Protein AF-A0A9X5CRU6-F1 (afdb_monomer_lite)

pLDDT: mean 84.35, std 16.51, range [28.09, 98.56]

InterPro domains:
  IPR024983 CHAT domain [PF12770] (127-253)

Sequence (257 aa):
MTAYREIAARAEEARMKGRPVPALEREQRRLERAIRSRTLHMRGEAHGDDSRFDVGRLLERLGDGVRLVELAVVDGRVQVLLCGQGRVRRFEAGLLAAAETEAEHVQAGLRRLAHPGAQARLPLVEAAGRRLEELLLGPAAAHLGDGPVVIVPPGRLHRVPWALLPSLRERVVSVSPSASSWLRARETRPPRGGRQVLVRGPGLATGGAEVTRLADRYRGATVLEHSDATVPRVLAELDGAGLAHIAAHGTFRTDGP

Structure (mmCIF, N/CA/C/O backbone):
data_AF-A0A9X5CRU6-F1
#
_entry.id   AF-A0A9X5CRU6-F1
#
loop_
_atom_site.group_PDB
_atom_site.id
_atom_site.type_symbol
_atom_site.label_atom_id
_atom_site.label_alt_id
_atom_site.label_comp_id
_atom_site.label_asym_id
_atom_site.label_entity_id
_atom_site.label_seq_id
_atom_site.pdbx_PDB_ins_code
_atom_site.Cartn_x
_atom_site.Cartn_y
_atom_site.Cartn_z
_atom_site.occupancy
_atom_site.B_iso_or_equiv
_atom_site.auth_seq_id
_atom_site.auth_comp_id
_atom_site.auth_asym_id
_atom_site.auth_atom_id
_atom_site.pdbx_PDB_model_num
ATOM 1 N N . MET A 1 1 ? -1.467 10.197 -31.028 1.00 53.75 1 MET A N 1
ATOM 2 C CA . MET A 1 1 ? -0.375 9.287 -30.613 1.00 53.75 1 MET A CA 1
ATOM 3 C C . MET A 1 1 ? 0.987 9.734 -31.144 1.00 53.75 1 MET A C 1
ATOM 5 O O . MET A 1 1 ? 1.899 9.842 -30.339 1.00 53.75 1 MET A O 1
ATOM 9 N N . THR A 1 2 ? 1.136 10.058 -32.434 1.00 54.00 2 THR A N 1
ATOM 10 C CA . THR A 1 2 ? 2.420 10.476 -33.047 1.00 54.00 2 THR A CA 1
ATOM 11 C C . THR A 1 2 ? 3.014 11.757 -32.443 1.00 54.00 2 THR A C 1
ATOM 13 O O . THR A 1 2 ? 4.147 11.727 -31.979 1.00 54.00 2 THR A O 1
ATOM 16 N N . ALA A 1 3 ? 2.219 12.828 -32.311 1.00 55.31 3 ALA A N 1
ATOM 17 C CA . ALA A 1 3 ? 2.673 14.093 -31.711 1.00 55.31 3 ALA A CA 1
ATOM 18 C C . ALA A 1 3 ? 3.119 13.956 -30.239 1.00 55.31 3 ALA A C 1
ATOM 20 O O . ALA A 1 3 ? 4.073 14.594 -29.809 1.00 55.31 3 ALA A O 1
ATOM 21 N N . TYR A 1 4 ? 2.469 13.077 -29.466 1.00 53.81 4 TYR A N 1
ATOM 22 C CA . TYR A 1 4 ? 2.870 12.797 -28.084 1.00 53.81 4 TYR A CA 1
ATOM 23 C C . TYR A 1 4 ? 4.237 12.103 -28.013 1.00 53.81 4 TYR A C 1
ATOM 25 O O . TYR A 1 4 ? 5.078 12.498 -27.213 1.00 53.81 4 TYR A O 1
ATOM 33 N N . ARG A 1 5 ? 4.476 11.097 -28.867 1.00 60.97 5 ARG A N 1
ATOM 34 C CA . ARG A 1 5 ? 5.742 10.345 -28.891 1.00 60.97 5 ARG A CA 1
ATOM 35 C C . ARG A 1 5 ? 6.932 11.243 -29.227 1.00 60.97 5 ARG A C 1
ATOM 37 O O . ARG A 1 5 ? 7.967 11.130 -28.584 1.00 60.97 5 ARG A O 1
ATOM 44 N N . GLU A 1 6 ? 6.765 12.152 -30.184 1.00 69.56 6 GLU A N 1
ATOM 45 C CA . GLU A 1 6 ? 7.809 13.106 -30.572 1.00 69.56 6 GLU A CA 1
ATOM 46 C C . GLU A 1 6 ? 8.146 14.085 -29.436 1.00 69.56 6 GLU A C 1
ATOM 48 O O . GLU A 1 6 ? 9.315 14.298 -29.115 1.00 69.56 6 GLU A O 1
ATOM 53 N N . ILE A 1 7 ? 7.126 14.641 -28.776 1.00 71.38 7 ILE A N 1
ATOM 54 C CA . ILE A 1 7 ? 7.313 15.592 -27.672 1.00 71.38 7 ILE A CA 1
ATOM 55 C C . ILE A 1 7 ? 7.885 14.901 -26.424 1.00 71.38 7 ILE A C 1
ATOM 57 O O . ILE A 1 7 ? 8.773 15.460 -25.781 1.00 71.38 7 ILE A O 1
ATOM 61 N N . ALA A 1 8 ? 7.444 13.679 -26.110 1.00 61.19 8 ALA A N 1
ATOM 62 C CA . ALA A 1 8 ? 7.983 12.885 -25.005 1.00 61.19 8 ALA A CA 1
ATOM 63 C C . ALA A 1 8 ? 9.455 12.500 -25.236 1.00 61.19 8 ALA A C 1
ATOM 65 O O . ALA A 1 8 ? 10.267 12.651 -24.327 1.00 61.19 8 ALA A O 1
ATOM 66 N N . ALA A 1 9 ? 9.825 12.087 -26.455 1.00 68.19 9 ALA A N 1
ATOM 67 C CA . ALA A 1 9 ? 11.210 11.762 -26.801 1.00 68.19 9 ALA A CA 1
ATOM 68 C C . ALA A 1 9 ? 12.143 12.977 -26.663 1.00 68.19 9 ALA A C 1
ATOM 70 O O . ALA A 1 9 ? 13.212 12.868 -26.067 1.00 68.19 9 ALA A O 1
ATOM 71 N N . ARG A 1 10 ? 11.717 14.159 -27.135 1.00 70.88 10 ARG A N 1
ATOM 72 C CA . ARG A 1 10 ? 12.495 15.403 -26.990 1.00 70.88 10 ARG A CA 1
ATOM 73 C C . ARG A 1 10 ? 12.599 15.871 -25.537 1.00 70.88 10 ARG A C 1
ATOM 75 O O . ARG A 1 10 ? 13.638 16.392 -25.136 1.00 70.88 10 ARG A O 1
ATOM 82 N N . ALA A 1 11 ? 11.542 15.696 -24.743 1.00 65.56 11 ALA A N 1
ATOM 83 C CA . ALA A 1 11 ? 11.562 16.020 -23.317 1.00 65.56 11 ALA A CA 1
ATOM 84 C C . ALA A 1 11 ? 12.492 15.084 -22.523 1.00 65.56 11 ALA A C 1
ATOM 86 O O . ALA A 1 11 ? 13.143 15.531 -21.578 1.00 65.56 11 ALA A O 1
ATOM 87 N N . GLU A 1 12 ? 12.569 13.810 -22.908 1.00 65.19 12 GLU A N 1
ATOM 88 C CA . GLU A 1 12 ? 13.470 12.824 -22.307 1.00 65.19 12 GLU A CA 1
ATOM 89 C C . GLU A 1 12 ? 14.932 13.077 -22.699 1.00 65.19 12 GLU A C 1
ATOM 91 O O . GLU A 1 12 ? 15.813 13.114 -21.844 1.00 65.19 12 GLU A O 1
AT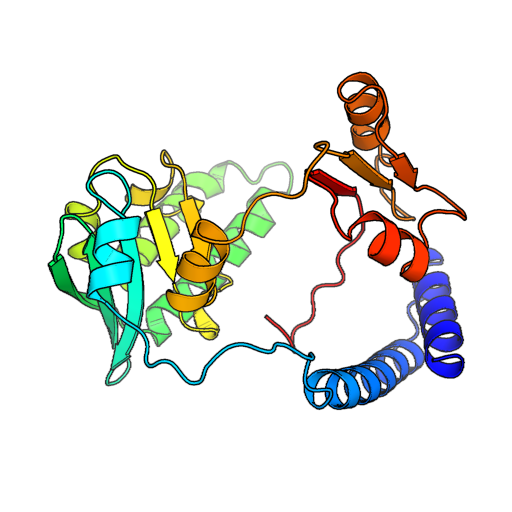OM 96 N N . GLU A 1 13 ? 15.198 13.365 -23.974 1.00 73.50 13 GLU A N 1
ATOM 97 C CA . GLU A 1 13 ? 16.536 13.717 -24.457 1.00 73.50 13 GLU A CA 1
ATOM 98 C C . GLU A 1 13 ? 17.084 14.976 -23.762 1.00 73.50 13 GLU A C 1
ATOM 100 O O . GLU A 1 13 ? 18.247 15.023 -23.353 1.00 73.50 13 GLU A O 1
ATOM 105 N N . ALA A 1 14 ? 16.233 15.988 -23.572 1.00 69.50 14 ALA A N 1
ATOM 106 C CA . ALA A 1 14 ? 16.566 17.206 -22.843 1.00 69.50 14 ALA A CA 1
ATOM 107 C C . ALA A 1 14 ? 16.910 16.929 -21.366 1.00 69.50 14 ALA A C 1
ATOM 109 O O . ALA A 1 14 ? 17.851 17.520 -20.829 1.00 69.50 14 ALA A O 1
ATOM 110 N N . ARG A 1 15 ? 16.197 15.995 -20.719 1.00 68.81 15 ARG A N 1
ATOM 111 C CA . ARG A 1 15 ? 16.485 15.551 -19.346 1.00 68.81 15 ARG A CA 1
ATOM 112 C C . ARG A 1 15 ? 17.790 14.771 -19.250 1.00 68.81 15 ARG A C 1
ATOM 114 O O . ARG A 1 15 ? 18.606 15.093 -18.392 1.00 68.81 15 ARG A O 1
ATOM 121 N N . MET A 1 16 ? 18.029 13.819 -20.152 1.00 65.94 16 MET A N 1
ATOM 122 C CA . MET A 1 16 ? 19.275 13.042 -20.174 1.00 65.94 16 MET A CA 1
ATOM 123 C C . MET A 1 16 ? 20.513 13.916 -20.417 1.00 65.94 16 MET A C 1
ATOM 125 O O . MET A 1 16 ? 21.591 13.610 -19.917 1.00 65.94 16 MET A O 1
ATOM 129 N N . LYS A 1 17 ? 20.360 15.042 -21.124 1.00 74.94 17 LYS A N 1
ATOM 130 C CA . LYS A 1 17 ? 21.418 16.046 -21.334 1.00 74.94 17 LYS A CA 1
ATOM 131 C C . LYS A 1 17 ? 21.535 17.080 -20.202 1.00 74.94 17 LYS A C 1
ATOM 133 O O . LYS A 1 17 ? 22.288 18.041 -20.343 1.00 74.94 17 LYS A O 1
ATOM 138 N N . GLY A 1 18 ? 20.773 16.941 -19.112 1.00 63.72 18 GLY A N 1
ATOM 139 C CA . GLY A 1 18 ? 20.783 17.873 -17.976 1.00 63.72 18 GLY A CA 1
ATOM 140 C C . GLY A 1 18 ? 20.209 19.263 -18.282 1.00 63.72 18 GLY A C 1
ATOM 141 O O . GLY A 1 18 ? 20.450 20.207 -17.534 1.00 63.72 18 GLY A O 1
ATOM 142 N N . ARG A 1 19 ? 19.459 19.417 -19.382 1.00 75.62 19 ARG A N 1
ATOM 143 C CA . ARG A 1 19 ? 18.882 20.687 -19.851 1.00 75.62 19 ARG A CA 1
ATOM 144 C C . ARG A 1 19 ? 17.361 20.565 -19.997 1.00 75.62 19 ARG A C 1
ATOM 146 O O . ARG A 1 19 ? 16.866 20.597 -21.123 1.00 75.62 19 ARG A O 1
ATOM 153 N N . PRO A 1 20 ? 16.601 20.410 -18.897 1.00 68.12 20 PRO A N 1
ATOM 154 C CA . PRO A 1 20 ? 15.148 20.278 -18.973 1.00 68.12 20 PRO A CA 1
ATOM 155 C C . PRO A 1 20 ? 14.524 21.497 -19.668 1.00 68.12 20 PRO A C 1
ATOM 157 O O . PRO A 1 20 ? 14.913 22.637 -19.416 1.00 68.12 20 PRO A O 1
ATOM 160 N N . VAL A 1 21 ? 13.549 21.259 -20.553 1.00 81.62 21 VAL A N 1
ATOM 161 C CA . VAL A 1 21 ? 12.836 22.307 -21.304 1.00 81.62 21 VAL A CA 1
ATOM 162 C C . VAL A 1 21 ? 11.385 22.366 -20.811 1.00 81.62 21 VAL A C 1
ATOM 164 O O . VAL A 1 21 ? 10.552 21.576 -21.265 1.00 81.62 21 VAL A O 1
ATOM 167 N N . PRO A 1 22 ? 11.029 23.317 -19.924 1.00 72.38 22 PRO A N 1
ATOM 168 C CA . PRO A 1 22 ? 9.713 23.353 -19.277 1.00 72.38 22 PRO A CA 1
ATOM 169 C C . PRO A 1 22 ? 8.522 23.427 -20.244 1.00 72.38 22 PRO A C 1
ATOM 171 O O . PRO A 1 22 ? 7.422 22.983 -19.918 1.00 72.38 22 PRO A O 1
ATOM 174 N N . ALA A 1 23 ? 8.719 23.996 -21.438 1.00 71.88 23 ALA A N 1
ATOM 175 C CA . ALA A 1 23 ? 7.688 24.076 -22.470 1.00 71.88 23 ALA A CA 1
ATOM 176 C C . ALA A 1 23 ? 7.336 22.698 -23.060 1.00 71.88 23 ALA A C 1
ATOM 178 O O . ALA A 1 23 ? 6.153 22.389 -23.197 1.00 71.88 23 ALA A O 1
ATOM 179 N N . LEU A 1 24 ? 8.340 21.853 -23.331 1.00 71.69 24 LEU A N 1
ATOM 180 C CA . LEU A 1 24 ? 8.131 20.492 -23.838 1.00 71.69 24 LEU A CA 1
ATOM 181 C C . LEU A 1 24 ? 7.434 19.618 -22.795 1.00 71.69 24 LEU A C 1
ATOM 183 O O . LEU A 1 24 ? 6.523 18.869 -23.127 1.00 71.69 24 LEU A O 1
ATOM 187 N N . GLU A 1 25 ? 7.783 19.775 -21.519 1.00 68.75 25 GLU A N 1
ATOM 188 C CA . GLU A 1 25 ? 7.120 19.049 -20.434 1.00 68.75 25 GLU A CA 1
ATOM 189 C C . GLU A 1 25 ? 5.657 19.475 -20.238 1.00 68.75 25 GLU A C 1
ATOM 191 O O . GLU A 1 25 ? 4.794 18.643 -19.956 1.00 68.75 25 GLU A O 1
ATOM 196 N N . ARG A 1 26 ? 5.348 20.774 -20.374 1.00 69.44 26 ARG A N 1
ATOM 197 C CA . ARG A 1 26 ? 3.959 21.265 -20.322 1.00 69.44 26 ARG A CA 1
ATOM 198 C C . ARG A 1 26 ? 3.132 20.689 -21.463 1.00 69.44 26 ARG A C 1
ATOM 200 O O . ARG A 1 26 ? 2.008 20.247 -21.228 1.00 69.44 26 ARG A O 1
ATOM 207 N N . GLU A 1 27 ? 3.696 20.668 -22.661 1.00 71.06 27 GLU A N 1
ATOM 208 C CA . GLU A 1 27 ? 3.011 20.165 -23.844 1.00 71.06 27 GLU A CA 1
ATOM 209 C C . GLU A 1 27 ? 2.842 18.638 -23.811 1.00 71.06 27 GLU A C 1
ATOM 211 O O . GLU A 1 27 ? 1.759 18.132 -24.113 1.00 71.06 27 GLU A O 1
ATOM 216 N N . GLN A 1 28 ? 3.848 17.905 -23.316 1.00 66.50 28 GLN A N 1
ATOM 217 C CA . GLN A 1 28 ? 3.740 16.480 -23.001 1.00 66.50 28 GLN A CA 1
ATOM 218 C C . GLN A 1 28 ? 2.556 16.224 -22.055 1.00 66.50 28 GLN A C 1
ATOM 220 O O . GLN A 1 28 ? 1.659 15.444 -22.378 1.00 66.50 28 GLN A O 1
ATOM 225 N N . ARG A 1 29 ? 2.497 16.942 -20.921 1.00 63.47 29 ARG A N 1
ATOM 226 C CA . ARG A 1 29 ? 1.402 16.824 -19.941 1.00 63.47 29 ARG A CA 1
ATOM 227 C C . ARG A 1 29 ? 0.033 17.127 -20.558 1.00 63.47 29 ARG A C 1
ATOM 229 O O . ARG A 1 29 ? -0.941 16.451 -20.228 1.00 63.47 29 ARG A O 1
ATOM 236 N N . ARG A 1 30 ? -0.064 18.119 -21.452 1.00 73.94 30 ARG A N 1
ATOM 237 C CA . ARG A 1 30 ? -1.310 18.480 -22.153 1.00 73.94 30 ARG A CA 1
ATOM 238 C C . ARG A 1 30 ? -1.802 17.341 -23.047 1.00 73.94 30 ARG A C 1
ATOM 240 O O . ARG A 1 30 ? -2.964 16.943 -22.942 1.00 73.94 30 ARG A O 1
ATOM 247 N N . LEU A 1 31 ? -0.925 16.800 -23.893 1.00 68.94 31 LEU A N 1
ATOM 248 C CA . LEU A 1 31 ? -1.265 15.708 -24.808 1.00 68.94 31 LEU A CA 1
ATOM 249 C C . LEU A 1 31 ? -1.602 14.414 -24.057 1.00 68.94 31 LEU A C 1
ATOM 251 O O . LEU A 1 31 ? -2.548 13.725 -24.435 1.00 68.94 31 LEU A O 1
ATOM 255 N N . GLU A 1 32 ? -0.912 14.114 -22.955 1.00 60.41 32 GLU A N 1
ATOM 256 C CA . GLU A 1 32 ? -1.260 12.988 -22.080 1.00 60.41 32 GLU A CA 1
ATOM 257 C C . GLU A 1 32 ? -2.631 13.148 -21.434 1.00 60.41 32 GLU A C 1
ATOM 259 O O . GLU A 1 32 ? -3.391 12.187 -21.398 1.00 60.41 32 GLU A O 1
ATOM 264 N N . ARG A 1 33 ? -2.976 14.343 -20.932 1.00 54.34 33 ARG A N 1
ATOM 265 C CA . ARG A 1 33 ? -4.313 14.603 -20.369 1.00 54.34 33 ARG A CA 1
ATOM 266 C C . ARG A 1 33 ? -5.403 14.388 -21.411 1.00 54.34 33 ARG A C 1
ATOM 268 O O . ARG A 1 33 ? -6.427 13.793 -21.091 1.00 54.34 33 ARG A O 1
ATOM 275 N N . ALA A 1 34 ? -5.173 14.815 -22.651 1.00 60.06 34 ALA A N 1
ATOM 276 C CA . ALA A 1 34 ? -6.110 14.594 -23.747 1.00 60.06 34 ALA A CA 1
ATOM 277 C C . ALA A 1 34 ? -6.265 13.099 -24.082 1.00 60.06 34 ALA A C 1
ATOM 279 O O . ALA A 1 34 ? -7.388 12.624 -24.240 1.00 60.06 34 ALA A O 1
ATOM 280 N N . ILE A 1 35 ? -5.161 12.340 -24.129 1.00 61.03 35 ILE A N 1
ATOM 281 C CA . ILE A 1 35 ? -5.187 10.885 -24.348 1.00 61.03 35 ILE A CA 1
ATOM 282 C C . ILE A 1 35 ? -5.881 10.179 -23.177 1.00 61.03 35 ILE A C 1
ATOM 284 O O . ILE A 1 35 ? -6.795 9.401 -23.410 1.00 61.03 35 ILE A O 1
ATOM 288 N N . ARG A 1 36 ? -5.514 10.489 -21.928 1.00 48.62 36 ARG A N 1
ATOM 289 C CA . ARG A 1 36 ? -6.096 9.903 -20.711 1.00 48.62 36 ARG A CA 1
ATOM 290 C C . ARG A 1 36 ? -7.584 10.196 -20.597 1.00 48.62 36 ARG A C 1
ATOM 292 O O . ARG A 1 36 ? -8.335 9.281 -20.298 1.00 48.62 36 ARG A O 1
ATOM 299 N N . SER A 1 37 ? -8.013 11.433 -20.854 1.00 46.34 37 SER A N 1
ATOM 300 C CA . SER A 1 37 ? -9.436 11.777 -20.904 1.00 46.34 37 SER A CA 1
ATOM 301 C C . SER A 1 37 ? -10.149 10.895 -21.926 1.00 46.34 37 SER A C 1
ATOM 303 O O . SER A 1 37 ? -11.137 10.249 -21.595 1.00 46.34 37 SER A O 1
ATOM 305 N N . ARG A 1 38 ? -9.584 10.742 -23.127 1.00 51.25 38 ARG A N 1
ATOM 306 C CA . ARG A 1 38 ? -10.153 9.873 -24.160 1.00 51.25 38 ARG A CA 1
ATOM 307 C C . ARG A 1 38 ? -10.205 8.404 -23.731 1.00 51.25 38 ARG A C 1
ATOM 309 O O . ARG A 1 38 ? -11.238 7.781 -23.921 1.00 51.25 38 ARG A O 1
ATOM 316 N N . THR A 1 39 ? -9.148 7.879 -23.110 1.00 47.78 39 THR A N 1
ATOM 317 C CA . THR A 1 39 ? -9.056 6.486 -22.637 1.00 47.78 39 THR A CA 1
ATOM 318 C C . THR A 1 39 ? -9.962 6.202 -21.439 1.00 47.78 39 THR A C 1
ATOM 320 O O . THR A 1 39 ? -10.555 5.135 -21.386 1.00 47.78 39 THR A O 1
ATOM 323 N N . LEU A 1 40 ? -10.125 7.146 -20.506 1.00 43.53 40 LEU A N 1
ATOM 324 C CA . LEU A 1 40 ? -11.059 7.027 -19.376 1.00 43.53 40 LEU A CA 1
ATOM 325 C C . LEU A 1 40 ? -12.525 7.026 -19.832 1.00 43.53 40 LEU A C 1
ATOM 327 O O . LEU A 1 40 ? -13.369 6.446 -19.159 1.00 43.53 40 LEU A O 1
ATOM 331 N N . HIS A 1 41 ? -12.821 7.653 -20.976 1.00 40.78 41 HIS A N 1
ATOM 332 C CA . HIS A 1 41 ? -14.141 7.609 -21.611 1.00 40.78 41 HIS A CA 1
ATOM 333 C C . HIS A 1 41 ? -14.316 6.408 -22.554 1.00 40.78 41 HIS A C 1
ATOM 335 O O . HIS A 1 41 ? -15.425 6.173 -23.037 1.00 40.78 41 HIS A O 1
ATOM 341 N N . MET A 1 42 ? -13.264 5.623 -22.812 1.00 37.38 42 MET A N 1
ATOM 342 C CA . MET A 1 42 ? -13.420 4.333 -23.475 1.00 37.38 42 MET A CA 1
ATOM 343 C C . MET A 1 42 ? -13.895 3.330 -22.429 1.00 37.38 42 MET A C 1
ATOM 345 O O . MET A 1 42 ? -13.125 2.882 -21.581 1.00 37.38 42 MET A O 1
ATOM 349 N N . ARG A 1 43 ? -15.187 2.990 -22.481 1.00 36.47 43 ARG A N 1
ATOM 350 C CA . ARG A 1 43 ? -15.722 1.818 -21.784 1.00 36.47 43 ARG A CA 1
ATOM 351 C C . ARG A 1 43 ? -14.862 0.617 -22.180 1.00 36.47 43 ARG A C 1
ATOM 353 O O . ARG A 1 43 ? -14.851 0.237 -23.346 1.00 36.47 43 ARG A O 1
ATOM 360 N N . GLY A 1 44 ? -14.137 0.039 -21.224 1.00 37.97 44 GLY A N 1
ATOM 361 C CA . GLY A 1 44 ? -13.634 -1.316 -21.403 1.00 37.97 44 GLY A CA 1
ATOM 362 C C . GLY A 1 44 ? -14.843 -2.219 -21.615 1.00 37.97 44 GLY A C 1
ATOM 363 O O . GLY A 1 44 ? -15.816 -2.098 -20.869 1.00 37.97 44 GLY A O 1
ATOM 364 N N . GLU A 1 45 ? -14.816 -3.069 -22.637 1.00 38.09 45 GLU A N 1
ATOM 365 C CA . GLU A 1 45 ? -15.839 -4.090 -22.883 1.00 38.09 45 GLU A CA 1
ATOM 366 C C . GLU A 1 45 ? -15.803 -5.140 -21.759 1.00 38.09 45 GLU A C 1
ATOM 368 O O . GLU A 1 45 ? -15.366 -6.271 -21.928 1.00 38.09 45 GLU A O 1
ATOM 373 N N . ALA A 1 46 ? -16.225 -4.756 -20.559 1.00 41.81 46 ALA A N 1
ATOM 374 C CA . ALA A 1 46 ? -16.521 -5.675 -19.483 1.00 41.81 46 ALA A CA 1
ATOM 375 C C . ALA A 1 46 ? -18.010 -6.014 -19.584 1.00 41.81 46 ALA A C 1
ATOM 377 O O . ALA A 1 46 ? -18.863 -5.273 -19.102 1.00 41.81 46 ALA A O 1
ATOM 378 N N . HIS A 1 47 ? -18.325 -7.134 -20.233 1.00 47.38 47 HIS A N 1
ATOM 379 C CA . HIS A 1 47 ? -19.575 -7.838 -19.958 1.00 47.38 47 HIS A CA 1
ATOM 380 C C . HIS A 1 47 ? -19.517 -8.317 -18.499 1.00 47.38 47 HIS A C 1
ATOM 382 O O . HIS A 1 47 ? -18.767 -9.241 -18.187 1.00 47.38 47 HIS A O 1
ATOM 388 N N . GLY A 1 48 ? -20.245 -7.662 -17.592 1.00 42.19 48 GLY A N 1
ATOM 389 C CA . GLY A 1 48 ? -20.244 -8.030 -16.176 1.00 42.19 48 GLY A CA 1
ATOM 390 C C . GLY A 1 48 ? -21.079 -7.098 -15.305 1.00 42.19 48 GLY A C 1
ATOM 391 O O . GLY A 1 48 ? -20.530 -6.175 -14.721 1.00 42.19 48 GLY A O 1
ATOM 392 N N . ASP A 1 49 ? -22.381 -7.374 -15.302 1.00 41.53 49 ASP A N 1
ATOM 393 C CA . ASP A 1 49 ? -23.428 -7.142 -14.295 1.00 41.53 49 ASP A CA 1
ATOM 394 C C . ASP A 1 49 ? -23.301 -5.968 -13.297 1.00 41.53 49 ASP A C 1
ATOM 396 O O . ASP A 1 49 ? -22.347 -5.848 -12.530 1.00 41.53 49 ASP A O 1
ATOM 400 N N . ASP A 1 50 ? -24.363 -5.164 -13.237 1.00 44.12 50 ASP A N 1
ATOM 401 C CA . ASP A 1 50 ? -24.610 -4.029 -12.334 1.00 44.12 50 ASP A CA 1
ATOM 402 C C . ASP A 1 50 ? -24.913 -4.507 -10.892 1.00 44.12 50 ASP A C 1
ATOM 404 O O . ASP A 1 50 ? -25.837 -4.050 -10.213 1.00 44.12 50 ASP A O 1
ATOM 408 N N . SER A 1 51 ? -24.176 -5.517 -10.419 1.00 56.38 51 SER A N 1
ATOM 409 C CA . SER A 1 51 ? -24.416 -6.141 -9.123 1.00 56.38 51 SER A CA 1
ATOM 410 C C . SER A 1 51 ? -23.936 -5.215 -8.006 1.00 56.38 51 SER A C 1
ATOM 412 O O . SER A 1 51 ? -22.746 -4.894 -7.914 1.00 56.38 51 SER A O 1
ATOM 414 N N . ARG A 1 52 ? -24.860 -4.807 -7.129 1.00 68.19 52 ARG A N 1
ATOM 415 C CA . ARG A 1 52 ? -24.554 -4.117 -5.866 1.00 68.19 52 ARG A CA 1
ATOM 416 C C . ARG A 1 52 ? -23.453 -4.859 -5.096 1.00 68.19 52 ARG A C 1
ATOM 418 O O . ARG A 1 52 ? -23.418 -6.085 -5.080 1.00 68.19 52 ARG A O 1
ATOM 425 N N . PHE A 1 53 ? -22.574 -4.107 -4.435 1.00 83.12 53 PHE A N 1
ATOM 426 C CA . PHE A 1 53 ? -21.514 -4.671 -3.599 1.00 83.12 53 PHE A CA 1
ATOM 427 C C . PHE A 1 53 ? -22.094 -5.532 -2.464 1.00 83.12 53 PHE A C 1
ATOM 429 O O . PHE A 1 53 ? -22.908 -5.048 -1.677 1.00 83.12 53 PHE A O 1
ATOM 436 N N . ASP A 1 54 ? -21.653 -6.788 -2.377 1.00 89.50 54 ASP A N 1
ATOM 437 C CA . ASP A 1 54 ? -22.095 -7.757 -1.372 1.00 89.50 54 ASP A CA 1
ATOM 438 C C . ASP A 1 54 ? -21.051 -7.904 -0.252 1.00 89.50 54 ASP A C 1
ATOM 440 O O . ASP A 1 54 ? -19.953 -8.438 -0.443 1.00 89.50 54 ASP A O 1
ATOM 444 N N . VAL A 1 55 ? -21.415 -7.429 0.941 1.00 91.56 55 VAL A N 1
ATOM 445 C CA . VAL A 1 55 ? -20.576 -7.493 2.145 1.00 91.56 55 VAL A CA 1
ATOM 446 C C . VAL A 1 55 ? -20.437 -8.926 2.666 1.00 91.56 55 VAL A C 1
ATOM 448 O O . VAL A 1 55 ? -19.374 -9.278 3.173 1.00 91.56 55 VAL A O 1
ATOM 451 N N . GLY A 1 56 ? -21.467 -9.767 2.530 1.00 94.94 56 GLY A N 1
ATOM 452 C CA . GLY A 1 56 ? -21.413 -11.170 2.948 1.00 94.94 56 GLY A CA 1
ATOM 453 C C . GLY A 1 56 ? -20.353 -11.924 2.153 1.00 94.94 56 GLY A C 1
ATOM 454 O O . GLY A 1 56 ? -19.428 -12.494 2.731 1.00 94.94 56 GLY A O 1
ATOM 455 N N . ARG A 1 57 ? -20.392 -11.781 0.824 1.00 95.06 57 ARG A N 1
ATOM 456 C CA . ARG A 1 57 ? -19.374 -12.338 -0.077 1.00 95.06 57 ARG A CA 1
ATOM 457 C C . ARG A 1 57 ? -17.966 -11.823 0.230 1.00 95.06 57 ARG A C 1
ATOM 459 O O . ARG A 1 57 ? -17.008 -12.593 0.172 1.00 95.06 57 ARG A O 1
ATOM 466 N N . LEU A 1 58 ? -17.810 -10.541 0.584 1.00 95.62 58 LEU A N 1
ATOM 467 C CA . LEU A 1 58 ? -16.518 -10.016 1.043 1.00 95.62 58 LEU A CA 1
ATOM 468 C C . LEU A 1 58 ? -16.026 -10.771 2.288 1.00 95.62 58 LEU A C 1
ATOM 470 O O . LEU A 1 58 ? -14.880 -11.221 2.318 1.00 95.62 58 LEU A O 1
ATOM 474 N N . LEU A 1 59 ? -16.872 -10.892 3.313 1.00 97.06 59 LEU A N 1
ATOM 475 C CA . LEU A 1 59 ? -16.520 -11.520 4.587 1.00 97.06 59 LEU A CA 1
ATOM 476 C C . LEU A 1 59 ? -16.188 -13.008 4.425 1.00 97.06 59 LEU A C 1
ATOM 478 O O . LEU A 1 59 ? -15.210 -13.472 5.007 1.00 97.06 59 LEU A O 1
ATOM 482 N N . GLU A 1 60 ? -16.929 -13.726 3.583 1.00 95.81 60 GLU A N 1
ATOM 483 C CA . GLU A 1 60 ? -16.631 -15.115 3.218 1.00 95.81 60 GLU A CA 1
ATOM 484 C C . GLU A 1 60 ? -15.252 -15.250 2.561 1.00 95.81 60 GLU A C 1
ATOM 486 O O . GLU A 1 60 ? -14.478 -16.144 2.901 1.00 95.81 60 GLU A O 1
ATOM 491 N N . ARG A 1 61 ? -14.904 -14.341 1.639 1.00 95.38 61 ARG A N 1
ATOM 492 C CA . ARG A 1 61 ? -13.603 -14.363 0.949 1.00 95.38 61 ARG A CA 1
ATOM 493 C C . ARG A 1 61 ? -12.430 -13.930 1.820 1.00 95.38 61 ARG A C 1
ATOM 495 O O . ARG A 1 61 ? -11.305 -14.356 1.548 1.00 95.38 61 ARG A O 1
ATOM 502 N N . LEU A 1 62 ? -12.666 -13.084 2.821 1.00 96.12 62 LEU A N 1
ATOM 503 C CA . LEU A 1 62 ? -11.675 -12.746 3.847 1.00 96.12 62 LEU A CA 1
ATOM 504 C C . LEU A 1 62 ? -11.403 -13.942 4.768 1.00 96.12 62 LEU A C 1
ATOM 506 O O . LEU A 1 62 ? -10.252 -14.174 5.151 1.00 96.12 62 LEU A O 1
ATOM 510 N N . GLY A 1 63 ? -12.449 -14.709 5.091 1.00 94.06 63 GLY A N 1
ATOM 511 C CA . GLY A 1 63 ? -12.388 -15.792 6.064 1.00 94.06 63 GLY A CA 1
ATOM 512 C C . GLY A 1 63 ? -11.928 -15.296 7.440 1.00 94.06 63 GLY A C 1
ATOM 513 O O . GLY A 1 63 ? -12.155 -14.143 7.824 1.00 94.06 63 GLY A O 1
ATOM 514 N N . ASP A 1 64 ? -11.242 -16.171 8.174 1.00 92.38 64 ASP A N 1
ATOM 515 C CA . ASP A 1 64 ? -10.732 -15.860 9.516 1.00 92.38 64 ASP A CA 1
ATOM 516 C C . ASP A 1 64 ? -9.291 -15.333 9.519 1.00 92.38 64 ASP A C 1
ATOM 518 O O . ASP A 1 64 ? -8.841 -14.758 10.510 1.00 92.38 64 ASP A O 1
ATOM 522 N N . GLY A 1 65 ? -8.567 -15.517 8.410 1.00 92.25 65 GLY A N 1
ATOM 523 C CA . GLY A 1 65 ? -7.135 -15.228 8.319 1.00 92.25 65 GLY A CA 1
ATOM 524 C C . GLY A 1 65 ? -6.786 -13.824 7.829 1.00 92.25 65 GLY A C 1
ATOM 525 O O . GLY A 1 65 ? -5.685 -13.361 8.106 1.00 92.25 65 GLY A O 1
ATOM 526 N N . VAL A 1 66 ? -7.682 -13.139 7.109 1.00 96.62 66 VAL A N 1
ATOM 527 C CA . VAL A 1 66 ? -7.401 -11.829 6.495 1.00 96.62 66 VAL A CA 1
ATOM 528 C C . VAL A 1 66 ? -8.308 -10.756 7.079 1.00 96.62 66 VAL A C 1
ATOM 530 O O . VAL A 1 66 ? -9.508 -10.964 7.258 1.00 96.62 66 VAL A O 1
ATOM 533 N N . ARG A 1 67 ? -7.743 -9.573 7.333 1.00 97.81 67 ARG A N 1
ATOM 534 C CA . ARG A 1 67 ? -8.510 -8.372 7.682 1.00 97.81 67 ARG A CA 1
ATOM 535 C C . ARG A 1 67 ? -8.508 -7.375 6.554 1.00 97.81 67 ARG A C 1
ATOM 537 O O . ARG A 1 67 ? -7.464 -7.111 5.969 1.00 97.81 67 ARG A O 1
ATOM 544 N N . LEU A 1 68 ? -9.661 -6.770 6.308 1.00 98.50 68 LEU A N 1
ATOM 545 C CA . LEU A 1 68 ? -9.759 -5.582 5.477 1.00 98.50 68 LEU A CA 1
ATOM 546 C C . LEU A 1 68 ? -10.112 -4.386 6.354 1.00 98.50 68 LEU A C 1
ATOM 548 O O . LEU A 1 68 ? -11.020 -4.460 7.177 1.00 98.50 68 LEU A O 1
ATOM 552 N N . VAL A 1 69 ? -9.367 -3.303 6.186 1.00 98.56 69 VAL A N 1
ATOM 553 C CA . VAL A 1 69 ? -9.532 -2.033 6.887 1.00 98.56 69 VAL A CA 1
ATOM 554 C C . VAL A 1 69 ? -9.966 -1.006 5.852 1.00 98.56 69 VAL A C 1
ATOM 556 O O . VAL A 1 69 ? -9.142 -0.499 5.094 1.00 98.56 69 VAL A O 1
ATOM 559 N N . GLU A 1 70 ? -11.261 -0.725 5.802 1.00 97.44 70 GLU A N 1
ATOM 560 C CA . GLU A 1 70 ? -11.815 0.345 4.975 1.00 97.44 70 GLU A CA 1
ATOM 561 C C . GLU A 1 70 ? -11.782 1.648 5.773 1.00 97.44 70 GLU A C 1
ATOM 563 O O . GLU A 1 70 ? -12.311 1.720 6.886 1.00 97.44 70 GLU A O 1
ATOM 568 N N . LEU A 1 71 ? -11.149 2.676 5.212 1.00 94.50 71 LEU A N 1
ATOM 569 C CA . LEU A 1 71 ? -11.104 4.007 5.800 1.00 94.50 71 LEU A CA 1
ATOM 570 C C . LEU A 1 71 ? -12.099 4.911 5.077 1.00 94.50 71 LEU A C 1
ATOM 572 O O . LEU A 1 71 ? -11.975 5.173 3.882 1.00 94.50 71 LEU A O 1
ATOM 576 N N . ALA A 1 72 ? -13.055 5.440 5.826 1.00 88.69 72 ALA A N 1
ATOM 577 C CA . ALA A 1 72 ? -13.983 6.461 5.364 1.00 88.69 72 ALA A CA 1
ATOM 578 C C . ALA A 1 72 ? -13.734 7.774 6.111 1.00 88.69 72 ALA A C 1
ATOM 580 O O . ALA A 1 72 ? -13.098 7.796 7.164 1.00 88.69 72 ALA A O 1
ATOM 581 N N . VAL A 1 73 ? -14.242 8.881 5.575 1.00 86.25 73 VAL A N 1
ATOM 582 C CA . VAL A 1 73 ? -14.171 10.187 6.238 1.00 86.25 73 VAL A CA 1
ATOM 583 C C . VAL A 1 73 ? -15.585 10.693 6.449 1.00 86.25 73 VAL A C 1
ATOM 585 O O . VAL A 1 73 ? -16.332 10.857 5.488 1.00 86.25 73 VAL A O 1
ATOM 588 N N . VAL A 1 74 ? -15.938 10.938 7.707 1.00 87.12 74 VAL A N 1
ATOM 589 C CA . VAL A 1 74 ? -17.235 11.490 8.114 1.00 87.12 74 VAL A CA 1
ATOM 590 C C . VAL A 1 74 ? -16.946 12.680 9.016 1.00 87.12 74 VAL A C 1
ATOM 592 O O . VAL A 1 74 ? -16.178 12.550 9.967 1.00 87.12 74 VAL A O 1
ATOM 595 N N . ASP A 1 75 ? -17.480 13.849 8.663 1.00 91.50 75 ASP A N 1
ATOM 596 C CA . ASP A 1 75 ? -17.286 15.106 9.401 1.00 91.50 75 ASP A CA 1
ATOM 597 C C . ASP A 1 75 ? -15.807 15.426 9.701 1.00 91.50 75 ASP A C 1
ATOM 599 O O . ASP A 1 75 ? -15.430 15.879 10.780 1.00 91.50 75 ASP A O 1
ATOM 603 N N . GLY A 1 76 ? -14.932 15.137 8.730 1.00 88.19 76 GLY A N 1
ATOM 604 C CA . GLY A 1 76 ? -13.488 15.370 8.831 1.00 88.19 76 GLY A CA 1
ATOM 605 C C . GLY A 1 76 ? -12.720 14.370 9.705 1.00 88.19 76 GLY A C 1
ATOM 606 O O . GLY A 1 76 ? -11.500 14.492 9.818 1.00 88.19 76 GLY A O 1
ATOM 607 N N . ARG A 1 77 ? -13.386 13.367 10.289 1.00 95.06 77 ARG A N 1
ATOM 608 C CA . ARG A 1 77 ? -12.763 12.286 11.070 1.00 95.06 77 ARG A CA 1
ATOM 609 C C . ARG A 1 77 ? -12.645 11.004 10.267 1.00 95.06 77 ARG A C 1
ATOM 611 O O . ARG A 1 77 ? -13.543 10.651 9.502 1.00 95.06 77 ARG A O 1
ATOM 618 N N . VAL A 1 78 ? -11.545 10.292 10.482 1.00 96.12 78 VAL A N 1
ATOM 619 C CA . VAL A 1 78 ? -11.319 8.968 9.910 1.00 96.12 78 VAL A CA 1
ATOM 620 C C . VAL A 1 78 ? -12.184 7.954 10.656 1.00 96.12 78 VAL A C 1
ATOM 622 O O . VAL A 1 78 ? -12.116 7.818 11.878 1.00 96.12 78 VAL A O 1
ATOM 625 N N . GLN A 1 79 ? -13.012 7.248 9.899 1.00 96.94 79 GLN A N 1
ATOM 626 C CA . GLN A 1 79 ? -13.827 6.132 10.351 1.00 96.94 79 GLN A CA 1
ATOM 627 C C . GLN A 1 79 ? -13.205 4.849 9.815 1.00 96.94 79 GLN A C 1
ATOM 629 O O . GLN A 1 79 ? -12.966 4.726 8.615 1.00 96.94 79 GLN A O 1
ATOM 634 N N . VAL A 1 80 ? -12.954 3.897 10.705 1.00 98.44 80 VAL A N 1
ATOM 635 C CA . VAL A 1 80 ? -12.300 2.632 10.377 1.00 98.44 80 VAL A CA 1
ATOM 636 C C . VAL A 1 80 ? -13.340 1.525 10.407 1.00 98.44 80 VAL A C 1
ATOM 638 O O . VAL A 1 80 ? -13.884 1.217 11.469 1.00 98.44 80 VAL A O 1
ATOM 641 N N . LEU A 1 81 ? -13.619 0.911 9.261 1.00 98.00 81 LEU A N 1
ATOM 642 C CA . LEU A 1 81 ? -14.435 -0.295 9.175 1.00 98.00 81 LEU A CA 1
ATOM 643 C C . LEU A 1 81 ? -13.501 -1.499 9.052 1.00 98.00 81 LEU A C 1
ATOM 645 O O . LEU A 1 81 ? -12.860 -1.720 8.027 1.00 98.00 81 LEU A O 1
ATOM 649 N N . LEU A 1 82 ? -13.410 -2.269 10.130 1.00 98.50 82 LEU A N 1
ATOM 650 C CA . LEU A 1 82 ? -12.637 -3.497 10.193 1.00 98.50 82 LEU A CA 1
ATOM 651 C C . LEU A 1 82 ? -13.526 -4.682 9.810 1.00 98.50 82 LEU A C 1
ATOM 653 O O . LEU A 1 82 ? -14.422 -5.067 10.566 1.00 98.50 82 LEU A O 1
ATOM 657 N N . CYS A 1 83 ? -13.242 -5.270 8.657 1.00 98.06 83 CYS A N 1
ATOM 658 C CA . CYS A 1 83 ? -13.948 -6.406 8.080 1.00 98.06 83 CYS A CA 1
ATOM 659 C C . CYS A 1 83 ? -13.136 -7.697 8.265 1.00 98.06 83 CYS A C 1
ATOM 661 O O . CYS A 1 83 ? -11.934 -7.740 7.989 1.00 98.06 83 CYS A O 1
ATOM 663 N N . GLY A 1 84 ? -13.796 -8.766 8.708 1.00 95.88 84 GLY A N 1
ATOM 664 C CA . GLY A 1 84 ? -13.239 -10.122 8.811 1.00 95.88 84 GLY A CA 1
ATOM 665 C C . GLY A 1 84 ? -13.867 -10.898 9.969 1.00 95.88 84 GLY A C 1
ATOM 666 O O . GLY A 1 84 ? -14.549 -10.300 10.804 1.00 95.88 84 GLY A O 1
ATOM 667 N N . GLN A 1 85 ? -13.623 -12.210 10.060 1.00 92.94 85 GLN A N 1
ATOM 668 C CA . GLN A 1 85 ? -14.323 -13.091 11.020 1.00 92.94 85 GLN A CA 1
ATOM 669 C C . GLN A 1 85 ? -15.854 -12.955 10.926 1.00 92.94 85 GLN A C 1
ATOM 671 O O . GLN A 1 85 ? -16.538 -12.771 11.935 1.00 92.94 85 GLN A O 1
ATOM 676 N N . GLY A 1 86 ? -16.390 -12.919 9.704 1.00 95.44 86 GLY A N 1
ATOM 677 C CA . GLY A 1 86 ? -17.838 -12.860 9.474 1.00 95.44 86 GLY A CA 1
ATOM 678 C C . GLY A 1 86 ? -18.541 -11.581 9.950 1.00 95.44 86 GLY A C 1
ATOM 679 O O . GLY A 1 86 ? -19.767 -11.551 9.987 1.00 95.44 86 GLY A O 1
ATOM 680 N N . ARG A 1 87 ? -17.813 -10.518 10.319 1.00 96.00 87 ARG A N 1
ATOM 681 C CA . ARG A 1 87 ? -18.411 -9.265 10.808 1.00 96.00 87 ARG A CA 1
ATOM 682 C C . ARG A 1 87 ? -17.665 -8.018 10.350 1.00 96.00 87 ARG A C 1
ATOM 684 O O . ARG A 1 87 ? -16.488 -8.066 9.992 1.00 96.00 87 ARG A O 1
ATOM 691 N N . VAL A 1 88 ? -18.358 -6.886 10.444 1.00 97.06 88 VAL A N 1
ATOM 692 C CA . VAL A 1 88 ? -17.795 -5.542 10.276 1.00 97.06 88 VAL A CA 1
ATOM 693 C C . VAL A 1 88 ? -17.878 -4.812 11.611 1.00 97.06 88 VAL A C 1
ATOM 695 O O . VAL A 1 88 ? -18.937 -4.765 12.235 1.00 97.06 88 VAL A O 1
ATOM 698 N N . ARG A 1 89 ? -16.759 -4.251 12.068 1.00 97.75 89 ARG A N 1
ATOM 699 C CA . ARG A 1 89 ? -16.688 -3.422 13.278 1.00 97.75 89 ARG A CA 1
ATOM 700 C C . ARG A 1 89 ? -16.264 -2.015 12.893 1.00 97.75 89 ARG A C 1
ATOM 702 O O . ARG A 1 89 ? -15.302 -1.857 12.150 1.00 97.75 89 ARG A O 1
ATOM 709 N N . ARG A 1 90 ? -16.962 -1.008 13.411 1.00 97.75 90 ARG A N 1
ATOM 710 C CA . ARG A 1 90 ? -16.632 0.402 13.193 1.00 97.75 90 ARG A CA 1
ATOM 711 C C . ARG A 1 90 ? -15.859 0.958 14.383 1.00 97.75 90 ARG A C 1
ATOM 713 O O . ARG A 1 90 ? -16.239 0.717 15.526 1.00 97.75 90 ARG A O 1
ATOM 720 N N . PHE A 1 91 ? -14.836 1.749 14.092 1.00 98.44 91 PHE A N 1
ATOM 721 C CA . PHE A 1 91 ? -14.094 2.550 15.056 1.00 98.44 91 PHE A CA 1
ATOM 722 C C . PHE A 1 91 ? -13.953 3.977 14.542 1.00 98.44 91 PHE A C 1
ATOM 724 O O . PHE A 1 91 ? -13.995 4.224 13.336 1.00 98.44 91 PHE A O 1
ATOM 731 N N . GLU A 1 92 ? -13.751 4.900 15.469 1.00 97.62 92 GLU A N 1
ATOM 732 C CA . GLU A 1 92 ? -13.339 6.262 15.166 1.00 97.62 92 GLU A CA 1
ATOM 733 C C . GLU A 1 92 ? -11.838 6.409 15.430 1.00 97.62 92 GLU A C 1
ATOM 735 O O . GLU A 1 92 ? -11.326 5.872 16.414 1.00 97.62 92 GLU A O 1
ATOM 740 N N . ALA A 1 93 ? -11.146 7.121 14.544 1.00 97.75 93 ALA A N 1
ATOM 741 C CA . ALA A 1 93 ? -9.739 7.472 14.684 1.00 97.75 93 ALA A CA 1
ATOM 742 C C . ALA A 1 93 ? -9.571 9.007 14.714 1.00 97.75 93 ALA A C 1
ATOM 744 O O . ALA A 1 93 ? -10.412 9.735 15.247 1.00 97.75 93 ALA A O 1
ATOM 745 N N . GLY A 1 94 ? -8.459 9.520 14.191 1.00 97.75 94 GLY A N 1
ATOM 746 C CA . GLY A 1 94 ? -8.127 10.940 14.219 1.00 97.75 94 GLY A CA 1
ATOM 747 C C . GLY A 1 94 ? -8.834 11.793 13.163 1.00 97.75 94 GLY A C 1
ATOM 748 O O . GLY A 1 94 ? -9.671 11.341 12.379 1.00 97.75 94 GLY A O 1
ATOM 749 N N . LEU A 1 95 ? -8.458 13.072 13.131 1.00 97.69 95 LEU A N 1
ATOM 750 C CA . LEU A 1 95 ? -8.863 14.009 12.082 1.00 97.69 95 LEU A CA 1
ATOM 751 C C . LEU A 1 95 ? -8.075 13.737 10.797 1.00 97.69 95 LEU A C 1
ATOM 753 O O . LEU A 1 95 ? -6.850 13.607 10.840 1.00 97.69 95 LEU A O 1
ATOM 757 N N . LEU A 1 96 ? -8.758 13.751 9.650 1.00 94.06 96 LEU A N 1
ATOM 758 C CA . LEU A 1 96 ? -8.129 13.561 8.341 1.00 94.06 96 LEU A CA 1
ATOM 759 C C . LEU A 1 96 ? -7.013 14.584 8.101 1.00 94.06 96 LEU A C 1
ATOM 761 O O . LEU A 1 96 ? -5.921 14.201 7.703 1.00 94.06 96 LEU A O 1
ATOM 765 N N . ALA A 1 97 ? -7.260 15.862 8.398 1.00 95.44 97 ALA A N 1
ATOM 766 C CA . ALA A 1 97 ? -6.283 16.927 8.164 1.00 95.44 97 ALA A CA 1
ATOM 767 C C . ALA A 1 97 ? -4.985 16.724 8.971 1.00 95.44 97 ALA A C 1
ATOM 769 O O . ALA A 1 97 ? -3.885 16.992 8.481 1.00 95.44 97 ALA A O 1
ATOM 770 N N . ALA A 1 98 ? -5.101 16.206 10.199 1.00 97.31 98 ALA A N 1
ATOM 771 C CA . ALA A 1 98 ? -3.943 15.859 11.016 1.00 97.31 98 ALA A CA 1
ATOM 772 C C . ALA A 1 98 ? -3.204 14.641 10.440 1.00 97.31 98 ALA A C 1
ATOM 774 O O . ALA A 1 98 ? -1.978 14.649 10.375 1.00 97.31 98 ALA A O 1
ATOM 775 N N . ALA A 1 99 ? -3.939 13.627 9.968 1.00 96.31 99 ALA A N 1
ATOM 776 C CA . ALA A 1 99 ? -3.359 12.454 9.318 1.00 96.31 99 ALA A CA 1
ATOM 777 C C . ALA A 1 99 ? -2.632 12.805 8.008 1.00 96.31 99 ALA A C 1
ATOM 779 O O . ALA A 1 99 ? -1.544 12.293 7.764 1.00 96.31 99 ALA A O 1
ATOM 780 N N . GLU A 1 100 ? -3.198 13.695 7.185 1.00 93.62 100 GLU A N 1
ATOM 781 C CA . GLU A 1 100 ? -2.573 14.196 5.953 1.00 93.62 100 GLU A CA 1
ATOM 782 C C . GLU A 1 100 ? -1.259 14.923 6.272 1.00 93.62 100 GLU A C 1
ATOM 784 O O . GLU A 1 100 ? -0.215 14.586 5.713 1.00 93.62 100 GLU A O 1
ATOM 789 N N . THR A 1 101 ? -1.290 15.844 7.239 1.00 95.25 101 THR A N 1
ATOM 790 C CA . THR A 1 101 ? -0.103 16.588 7.683 1.00 95.25 101 THR A CA 1
ATOM 791 C C . THR A 1 101 ? 0.984 15.648 8.213 1.00 95.25 101 THR A C 1
ATOM 793 O O . THR A 1 101 ? 2.154 15.751 7.839 1.00 95.25 101 THR A O 1
ATOM 796 N N . GLU A 1 102 ? 0.614 14.683 9.057 1.00 96.25 102 GLU A N 1
ATOM 797 C CA . GLU A 1 102 ? 1.575 13.731 9.613 1.00 96.25 102 GLU A CA 1
ATOM 798 C C . GLU A 1 102 ? 2.132 12.787 8.536 1.00 96.25 102 GLU A C 1
ATOM 800 O O . GLU A 1 102 ? 3.331 12.506 8.522 1.00 96.25 102 GLU A O 1
ATOM 805 N N . ALA A 1 103 ? 1.313 12.353 7.572 1.00 94.06 103 ALA A N 1
ATOM 806 C CA . ALA A 1 103 ? 1.770 11.549 6.441 1.00 94.06 103 ALA A CA 1
ATOM 807 C C . ALA A 1 103 ? 2.785 12.307 5.568 1.00 94.06 103 ALA A C 1
ATOM 809 O O . ALA A 1 103 ? 3.771 11.716 5.114 1.00 94.06 103 ALA A O 1
ATOM 810 N N . GLU A 1 104 ? 2.588 13.610 5.353 1.00 92.50 104 GLU A N 1
ATOM 811 C CA . GLU A 1 104 ? 3.553 14.467 4.657 1.00 92.50 104 GLU A CA 1
ATOM 812 C C . GLU A 1 104 ? 4.876 14.578 5.425 1.00 92.50 104 GLU A C 1
ATOM 814 O O . GLU A 1 104 ? 5.948 14.403 4.830 1.00 92.50 104 GLU A O 1
ATOM 819 N N . HIS A 1 105 ? 4.820 14.787 6.745 1.00 91.88 105 HIS A N 1
ATOM 820 C CA . HIS A 1 105 ? 6.007 14.808 7.604 1.00 91.88 105 HIS A CA 1
ATOM 821 C C . HIS A 1 105 ? 6.775 13.488 7.558 1.00 91.88 105 HIS A C 1
ATOM 823 O O . HIS A 1 105 ? 7.996 13.485 7.374 1.00 91.88 105 HIS A O 1
ATOM 829 N N . VAL A 1 106 ? 6.068 12.362 7.666 1.00 93.44 106 VAL A N 1
ATOM 830 C CA . VAL A 1 106 ? 6.660 11.028 7.573 1.00 93.44 106 VAL A CA 1
ATOM 831 C C . VAL A 1 106 ? 7.336 10.826 6.217 1.00 93.44 106 VAL A C 1
ATOM 833 O O . VAL A 1 106 ? 8.494 10.409 6.168 1.00 93.44 106 VAL A O 1
ATOM 836 N N . GLN A 1 107 ? 6.663 11.150 5.108 1.00 92.00 107 GLN A N 1
ATOM 837 C CA . GLN A 1 107 ? 7.254 11.028 3.770 1.00 92.00 107 GLN A CA 1
ATOM 838 C C . GLN A 1 107 ? 8.519 11.879 3.629 1.00 92.00 107 GLN A C 1
ATOM 840 O O . GLN A 1 107 ? 9.512 11.423 3.058 1.00 92.00 107 GLN A O 1
ATOM 845 N N . ALA A 1 108 ? 8.504 13.111 4.142 1.00 90.50 108 ALA A N 1
ATOM 846 C CA . ALA A 1 108 ? 9.679 13.973 4.142 1.00 90.50 108 ALA A CA 1
ATOM 847 C C . ALA A 1 108 ? 10.818 13.378 4.989 1.00 90.50 108 ALA A C 1
ATOM 849 O O . ALA A 1 108 ? 11.976 13.415 4.568 1.00 90.50 108 ALA A O 1
ATOM 850 N N . GLY A 1 109 ? 10.499 12.791 6.145 1.00 92.31 109 GLY A N 1
ATOM 851 C CA . GLY A 1 109 ? 11.447 12.076 7.000 1.00 92.31 109 GLY A CA 1
ATOM 852 C C . GLY A 1 109 ? 12.087 10.876 6.300 1.00 92.31 109 GLY A C 1
ATOM 853 O O . GLY A 1 109 ? 13.313 10.773 6.268 1.00 92.31 109 GLY A O 1
ATOM 854 N N . LEU A 1 110 ? 11.281 10.026 5.657 1.00 91.31 110 LEU A N 1
ATOM 855 C CA . LEU A 1 110 ? 11.751 8.863 4.896 1.00 91.31 110 LEU A CA 1
ATOM 856 C C . LEU A 1 110 ? 12.674 9.262 3.738 1.00 91.31 110 LEU A C 1
ATOM 858 O O . LEU A 1 110 ? 13.731 8.662 3.563 1.00 91.31 110 LEU A O 1
ATOM 862 N N . ARG A 1 111 ? 12.336 10.320 2.987 1.00 90.38 111 ARG A N 1
ATOM 863 C CA . ARG A 1 111 ? 13.218 10.838 1.923 1.00 90.38 111 ARG A CA 1
ATOM 864 C C . ARG A 1 111 ? 14.573 11.281 2.469 1.00 90.38 111 ARG A C 1
ATOM 866 O O . ARG A 1 111 ? 15.588 11.049 1.826 1.00 90.38 111 ARG A O 1
ATOM 873 N N . ARG A 1 112 ? 14.612 11.885 3.661 1.00 89.00 112 ARG A N 1
ATOM 874 C CA . ARG A 1 112 ? 15.876 12.283 4.299 1.00 89.00 112 ARG A CA 1
ATOM 875 C C . ARG A 1 112 ? 16.707 11.079 4.740 1.00 89.00 112 ARG A C 1
ATOM 877 O O . ARG A 1 112 ? 17.924 11.139 4.621 1.00 89.00 112 ARG A O 1
ATOM 884 N N . LEU A 1 113 ? 16.068 10.001 5.205 1.00 90.69 113 LEU A N 1
ATOM 885 C CA . LEU A 1 113 ? 16.751 8.759 5.594 1.00 90.69 113 LEU A CA 1
ATOM 886 C C . LEU A 1 113 ? 17.433 8.044 4.419 1.00 90.69 113 LEU A C 1
ATOM 888 O O . LEU A 1 113 ? 18.370 7.286 4.646 1.00 90.69 113 LEU A O 1
ATOM 892 N N . ALA A 1 114 ? 17.018 8.311 3.178 1.00 86.12 114 ALA A N 1
ATOM 893 C CA . ALA A 1 114 ? 17.680 7.782 1.986 1.00 86.12 114 ALA A CA 1
ATOM 894 C C . ALA A 1 114 ? 19.069 8.405 1.722 1.00 86.12 114 ALA A C 1
ATOM 896 O O . ALA A 1 114 ? 19.800 7.917 0.861 1.00 86.12 114 ALA A O 1
ATOM 897 N N . HIS A 1 115 ? 19.449 9.470 2.443 1.00 86.12 115 HIS A N 1
ATOM 898 C CA . HIS A 1 115 ? 20.764 10.101 2.330 1.00 86.12 115 HIS A CA 1
ATOM 899 C C . HIS A 1 115 ? 21.736 9.612 3.423 1.00 86.12 115 HIS A C 1
ATOM 901 O O . HIS A 1 115 ? 21.327 9.437 4.576 1.00 86.12 115 HIS A O 1
ATOM 907 N N . PRO A 1 116 ? 23.037 9.438 3.108 1.00 85.25 116 PRO A N 1
ATOM 908 C CA . PRO A 1 116 ? 24.044 9.041 4.093 1.00 85.25 116 PRO A CA 1
ATOM 909 C C . PRO A 1 116 ? 24.097 9.976 5.313 1.00 85.25 116 PRO A C 1
ATOM 911 O O . PRO A 1 116 ? 24.006 11.194 5.174 1.00 85.25 116 PRO A O 1
ATOM 914 N N . GLY A 1 117 ? 24.270 9.407 6.511 1.00 84.94 117 GLY A N 1
ATOM 915 C CA . GLY A 1 117 ? 24.420 10.158 7.768 1.00 84.94 117 GLY A CA 1
ATOM 916 C C . GLY A 1 117 ? 23.108 10.572 8.449 1.00 84.94 117 GLY A C 1
ATOM 917 O O . GLY A 1 117 ? 23.132 11.235 9.485 1.00 84.94 117 GLY A O 1
ATOM 918 N N . ALA A 1 118 ? 21.949 10.192 7.904 1.00 88.31 118 ALA A N 1
ATOM 919 C CA . ALA A 1 118 ? 20.644 10.556 8.456 1.00 88.31 118 ALA A CA 1
ATOM 920 C C . ALA A 1 118 ? 20.113 9.600 9.548 1.00 88.31 118 ALA A C 1
ATOM 922 O O . ALA A 1 118 ? 19.020 9.834 10.065 1.00 88.31 118 ALA A O 1
ATOM 923 N N . GLN A 1 119 ? 20.858 8.557 9.936 1.00 88.12 119 GLN A N 1
ATOM 924 C CA . GLN A 1 119 ? 20.381 7.479 10.822 1.00 88.12 119 GLN A CA 1
ATOM 925 C C . GLN A 1 119 ? 19.897 7.978 12.191 1.00 88.12 119 GLN A C 1
ATOM 927 O O . GLN A 1 119 ? 18.927 7.450 12.728 1.00 88.12 119 GLN A O 1
ATOM 932 N N . ALA A 1 120 ? 20.498 9.047 12.724 1.00 89.00 120 ALA A N 1
ATOM 933 C CA . ALA A 1 120 ? 20.084 9.660 13.991 1.00 89.00 120 ALA A CA 1
ATOM 934 C C . ALA A 1 120 ? 18.626 10.171 13.986 1.00 89.00 120 ALA A C 1
ATOM 936 O O . ALA A 1 120 ? 18.058 10.445 15.039 1.00 89.00 120 ALA A O 1
ATOM 937 N N . ARG A 1 121 ? 18.000 10.302 12.807 1.00 88.19 121 ARG A N 1
ATOM 938 C CA . ARG A 1 121 ? 16.600 10.723 12.647 1.00 88.19 121 ARG A CA 1
ATOM 939 C C . ARG A 1 121 ? 15.603 9.567 12.672 1.00 88.19 121 ARG A C 1
ATOM 941 O O . ARG A 1 121 ? 14.404 9.831 12.681 1.00 88.19 121 ARG A O 1
ATOM 948 N N . LEU A 1 122 ? 16.058 8.314 12.685 1.00 91.38 122 LEU A N 1
ATOM 949 C CA . LEU A 1 122 ? 15.170 7.152 12.665 1.00 91.38 122 LEU A CA 1
ATOM 950 C C . LEU A 1 122 ? 14.135 7.171 13.811 1.00 91.38 122 LEU A C 1
ATOM 952 O O . LEU A 1 122 ? 12.949 7.051 13.504 1.00 91.38 122 LEU A O 1
ATOM 956 N N . PRO A 1 123 ? 14.500 7.468 15.079 1.00 94.00 123 PRO A N 1
ATOM 957 C CA . PRO A 1 123 ? 13.519 7.519 16.169 1.00 94.00 123 PRO A CA 1
ATOM 958 C C . PRO A 1 123 ? 12.419 8.573 15.967 1.00 94.00 123 PRO A C 1
ATOM 960 O O . PRO A 1 123 ? 11.281 8.378 16.395 1.00 94.00 123 PRO A O 1
ATOM 963 N N . LEU A 1 124 ? 12.730 9.687 15.289 1.00 93.12 124 LEU A N 1
ATOM 964 C CA . LEU A 1 124 ? 11.747 10.726 14.954 1.00 93.12 124 LEU A CA 1
ATOM 965 C C . LEU A 1 124 ? 10.734 10.222 13.922 1.00 93.12 124 LEU A C 1
ATOM 967 O O . LEU A 1 124 ? 9.541 10.491 14.059 1.00 93.12 124 LEU A O 1
ATOM 971 N N . VAL A 1 125 ? 11.198 9.484 12.910 1.00 94.25 125 VAL A N 1
ATOM 972 C CA . VAL A 1 125 ? 10.330 8.888 11.883 1.00 94.25 125 VAL A CA 1
ATOM 973 C C . VAL A 1 125 ? 9.464 7.782 12.485 1.00 94.25 125 VAL A C 1
ATOM 975 O O . VAL A 1 125 ? 8.274 7.722 12.197 1.00 94.25 125 VAL A O 1
ATOM 978 N N . GLU A 1 126 ? 10.007 6.967 13.388 1.00 94.50 126 GLU A N 1
ATOM 979 C CA . GLU A 1 126 ? 9.232 5.956 14.118 1.00 94.50 126 GLU A CA 1
ATOM 980 C C . GLU A 1 126 ? 8.165 6.575 15.029 1.00 94.50 126 GLU A C 1
ATOM 982 O O . GLU A 1 126 ? 7.034 6.091 15.087 1.00 94.50 126 GLU A O 1
ATOM 987 N N . ALA A 1 127 ? 8.494 7.664 15.732 1.00 96.06 127 ALA A N 1
ATOM 988 C CA . ALA A 1 127 ? 7.521 8.398 16.538 1.00 96.06 127 ALA A CA 1
ATOM 989 C C . ALA A 1 127 ? 6.407 9.007 15.674 1.00 96.06 127 ALA A C 1
ATOM 991 O O . ALA A 1 127 ? 5.245 8.995 16.077 1.00 96.06 127 ALA A O 1
ATOM 992 N N . ALA A 1 128 ? 6.747 9.495 14.479 1.00 95.75 128 ALA A N 1
ATOM 993 C CA . ALA A 1 128 ? 5.771 9.967 13.505 1.00 95.75 128 ALA A CA 1
ATOM 994 C C . ALA A 1 128 ? 4.894 8.826 12.959 1.00 95.75 128 ALA A C 1
ATOM 996 O O . ALA A 1 128 ? 3.683 8.985 12.845 1.00 95.75 128 ALA A O 1
ATOM 997 N N . GLY A 1 129 ? 5.468 7.641 12.723 1.00 96.81 129 GLY A N 1
ATOM 998 C CA . GLY A 1 129 ? 4.720 6.430 12.373 1.00 96.81 129 GLY A CA 1
ATOM 999 C C . GLY A 1 129 ? 3.699 6.019 13.440 1.00 96.81 129 GLY A C 1
ATOM 1000 O O . GLY A 1 129 ? 2.569 5.680 13.095 1.00 96.81 129 GLY A O 1
ATOM 1001 N N . ARG A 1 130 ? 4.056 6.118 14.732 1.00 97.62 130 ARG A N 1
ATOM 1002 C CA . ARG A 1 130 ? 3.127 5.892 15.859 1.00 97.62 130 ARG A CA 1
ATOM 1003 C C . ARG A 1 130 ? 1.963 6.886 15.864 1.00 97.62 130 ARG A C 1
ATOM 1005 O O . ARG A 1 130 ? 0.813 6.468 15.912 1.00 97.62 130 ARG A O 1
ATOM 1012 N N . ARG A 1 131 ? 2.241 8.189 15.736 1.00 98.06 131 ARG A N 1
ATOM 1013 C CA . ARG A 1 131 ? 1.181 9.213 15.652 1.00 98.06 131 ARG A CA 1
ATOM 1014 C C . ARG A 1 131 ? 0.278 9.005 14.439 1.00 98.06 131 ARG A C 1
ATOM 1016 O O . ARG A 1 131 ? -0.935 9.158 14.532 1.00 98.06 131 ARG A O 1
ATOM 1023 N N . LEU A 1 132 ? 0.861 8.639 13.298 1.00 97.81 132 LEU A N 1
ATOM 1024 C CA . LEU A 1 132 ? 0.102 8.369 12.083 1.00 97.81 132 LEU A CA 1
ATOM 1025 C C . LEU A 1 132 ? -0.818 7.147 12.245 1.00 97.81 132 LEU A C 1
ATOM 1027 O O . LEU A 1 132 ? -1.947 7.174 11.764 1.00 97.81 132 LEU A O 1
ATOM 1031 N N . GLU A 1 133 ? -0.381 6.108 12.960 1.00 98.31 133 GLU A N 1
ATOM 1032 C CA . GLU A 1 133 ? -1.233 4.971 13.329 1.00 98.31 133 GLU A CA 1
ATOM 1033 C C . GLU A 1 133 ? -2.411 5.386 14.214 1.00 98.31 133 GLU A C 1
ATOM 1035 O O . GLU A 1 133 ? -3.547 5.013 13.925 1.00 98.31 133 GLU A O 1
ATOM 1040 N N . GLU A 1 134 ? -2.174 6.189 15.251 1.00 98.31 134 GLU A N 1
ATOM 1041 C CA . GLU A 1 134 ? -3.242 6.703 16.119 1.00 98.31 134 GLU A CA 1
ATOM 1042 C C . GLU A 1 134 ? -4.278 7.507 15.318 1.00 98.31 134 GLU A C 1
ATOM 1044 O O . GLU A 1 134 ? -5.485 7.338 15.501 1.00 98.31 134 GLU A O 1
ATOM 1049 N N . LEU A 1 135 ? -3.816 8.336 14.376 1.00 98.44 135 LEU A N 1
ATOM 1050 C CA . LEU A 1 135 ? -4.673 9.165 13.530 1.00 98.44 135 LEU A CA 1
ATOM 1051 C C . LEU A 1 135 ? -5.468 8.362 12.488 1.00 98.44 135 LEU A C 1
ATOM 1053 O O . LEU A 1 135 ? -6.586 8.753 12.157 1.00 98.44 135 LEU A O 1
ATOM 1057 N N . LEU A 1 136 ? -4.912 7.268 11.960 1.00 98.12 136 LEU A N 1
ATOM 1058 C CA . LEU A 1 136 ? -5.525 6.495 10.872 1.00 98.12 136 LEU A CA 1
ATOM 1059 C C . LEU A 1 136 ? -6.302 5.265 11.340 1.00 98.12 136 LEU A C 1
ATOM 1061 O O . LEU A 1 136 ? -7.329 4.942 10.751 1.00 98.12 136 LEU A O 1
ATOM 1065 N N . LEU A 1 137 ? -5.803 4.564 12.357 1.00 98.25 137 LEU A N 1
ATOM 1066 C CA . LEU A 1 137 ? -6.360 3.302 12.848 1.00 98.25 137 LEU A CA 1
ATOM 1067 C C . LEU A 1 137 ? -6.968 3.451 14.245 1.00 98.25 137 LEU A C 1
ATOM 1069 O O . LEU A 1 137 ? -7.970 2.798 14.544 1.00 98.25 137 LEU A O 1
ATOM 1073 N N . GLY A 1 138 ? -6.383 4.300 15.095 1.00 97.62 138 GLY A N 1
ATOM 1074 C CA . GLY A 1 138 ? -6.861 4.528 16.457 1.00 97.62 138 GLY A CA 1
ATOM 1075 C C . GLY A 1 138 ? -7.078 3.208 17.222 1.00 97.62 138 GLY A C 1
ATOM 1076 O O . GLY A 1 138 ? -6.252 2.294 17.127 1.00 97.62 138 GLY A O 1
ATOM 1077 N N . PRO A 1 139 ? -8.210 3.042 17.933 1.00 98.06 139 PRO A N 1
ATOM 1078 C CA . PRO A 1 139 ? -8.526 1.806 18.654 1.00 98.06 139 PRO A CA 1
ATOM 1079 C C . PRO A 1 139 ? -8.617 0.548 17.773 1.00 98.06 139 PRO A C 1
ATOM 1081 O O . PRO A 1 139 ? -8.492 -0.565 18.285 1.00 98.06 139 PRO A O 1
ATOM 1084 N N . ALA A 1 140 ? -8.826 0.681 16.456 1.00 98.06 140 ALA A N 1
ATOM 1085 C CA . ALA A 1 140 ? -8.928 -0.470 15.559 1.00 98.06 140 ALA A CA 1
ATOM 1086 C C . ALA A 1 140 ? -7.612 -1.258 15.453 1.00 98.06 140 ALA A C 1
ATOM 1088 O O . ALA A 1 140 ? -7.651 -2.464 15.200 1.00 98.06 140 ALA A O 1
ATOM 1089 N N . ALA A 1 141 ? -6.461 -0.609 15.682 1.00 97.56 141 ALA A N 1
ATOM 1090 C CA . ALA A 1 141 ? -5.141 -1.241 15.613 1.00 97.56 141 ALA A CA 1
ATOM 1091 C C . ALA A 1 141 ? -5.027 -2.456 16.556 1.00 97.56 141 ALA A C 1
ATOM 1093 O O . ALA A 1 141 ? -4.482 -3.492 16.174 1.00 97.56 141 ALA A O 1
ATOM 1094 N N . ALA A 1 142 ? -5.647 -2.385 17.740 1.00 96.62 142 ALA A N 1
ATOM 1095 C CA . ALA A 1 142 ? -5.675 -3.470 18.726 1.00 96.62 142 ALA A CA 1
ATOM 1096 C C . ALA A 1 142 ? -6.517 -4.692 18.296 1.00 96.62 142 ALA A C 1
ATOM 1098 O O . ALA A 1 142 ? -6.548 -5.709 18.986 1.00 96.62 142 ALA A O 1
ATOM 1099 N N . HIS A 1 143 ? -7.230 -4.608 17.171 1.00 96.38 143 HIS A N 1
ATOM 1100 C CA . HIS A 1 143 ? -8.157 -5.639 16.703 1.00 96.38 143 HIS A CA 1
ATOM 1101 C C . HIS A 1 143 ? -7.764 -6.278 15.369 1.00 96.38 143 HIS A C 1
ATOM 1103 O O . HIS A 1 143 ? -8.500 -7.132 14.870 1.00 96.38 143 HIS A O 1
ATOM 1109 N N . LEU A 1 144 ? -6.617 -5.903 14.798 1.00 94.94 144 LEU A N 1
ATOM 1110 C CA . LEU A 1 144 ? -6.143 -6.451 13.526 1.00 94.94 144 LEU A CA 1
ATOM 1111 C C . LEU A 1 144 ? -5.759 -7.939 13.623 1.00 94.94 144 LEU A C 1
ATOM 1113 O O . LEU A 1 144 ? -5.836 -8.655 12.625 1.00 94.94 144 LEU A O 1
ATOM 1117 N N . GLY A 1 145 ? -5.378 -8.417 14.814 1.00 92.44 145 GLY A N 1
ATOM 1118 C CA . GLY A 1 145 ? -4.765 -9.739 14.990 1.00 92.44 145 GLY A CA 1
ATOM 1119 C C . GLY A 1 145 ? -3.407 -9.833 14.284 1.00 92.44 145 GLY A C 1
ATOM 1120 O O . GLY A 1 145 ? -2.809 -8.803 13.963 1.00 92.44 145 GLY A O 1
ATOM 1121 N N . ASP A 1 146 ? -2.955 -11.055 13.993 1.00 91.25 146 ASP A N 1
ATOM 1122 C CA . ASP A 1 146 ? -1.611 -11.320 13.438 1.00 91.25 146 ASP A CA 1
ATOM 1123 C C . ASP A 1 146 ? -1.610 -11.636 11.930 1.00 91.25 146 ASP A C 1
ATOM 1125 O O . ASP A 1 146 ? -0.559 -11.764 11.305 1.00 91.25 146 ASP A O 1
ATOM 1129 N N . GLY A 1 147 ? -2.795 -11.765 11.328 1.00 94.44 147 GLY A N 1
ATOM 1130 C CA . GLY A 1 147 ? -2.953 -12.131 9.921 1.00 94.44 147 GLY A CA 1
ATOM 1131 C C . GLY A 1 147 ? -2.673 -10.990 8.927 1.00 94.44 147 GLY A C 1
ATOM 1132 O O . GLY A 1 147 ? -2.496 -9.829 9.323 1.00 94.44 147 GLY A O 1
ATOM 1133 N N . PRO A 1 148 ? -2.667 -11.302 7.613 1.00 97.31 148 PRO A N 1
ATOM 1134 C CA . PRO A 1 148 ? -2.568 -10.306 6.554 1.00 97.31 148 PRO A CA 1
ATOM 1135 C C . PRO A 1 148 ? -3.644 -9.222 6.646 1.00 97.31 148 PRO A C 1
ATOM 1137 O O . PRO A 1 148 ? -4.807 -9.493 6.962 1.00 97.31 148 PRO A O 1
ATOM 1140 N N . VAL A 1 149 ? -3.256 -7.996 6.301 1.00 98.31 149 VAL A N 1
ATOM 1141 C CA . VAL A 1 149 ? -4.135 -6.825 6.316 1.00 98.31 149 VAL A CA 1
ATOM 1142 C C . VAL A 1 149 ? -4.216 -6.202 4.924 1.00 98.3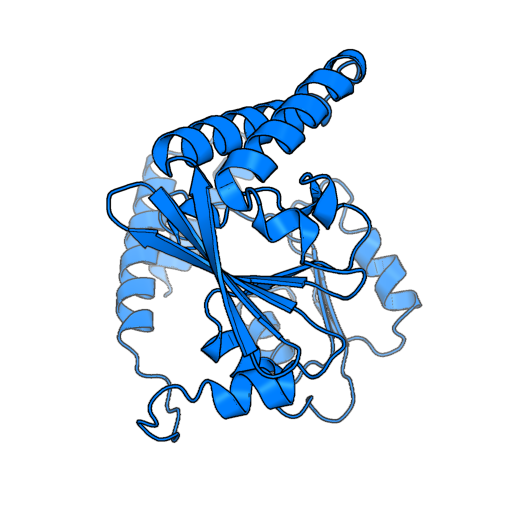1 149 VAL A C 1
ATOM 1144 O O . VAL A 1 149 ? -3.210 -5.959 4.256 1.00 98.31 149 VAL A O 1
ATOM 1147 N N . VAL A 1 150 ? -5.438 -5.918 4.491 1.00 98.25 150 VAL A N 1
ATOM 1148 C CA . VAL A 1 150 ? -5.759 -5.147 3.291 1.00 98.25 150 VAL A CA 1
ATOM 1149 C C . VAL A 1 150 ? -6.225 -3.772 3.744 1.00 98.25 150 VAL A C 1
ATOM 1151 O O . VAL A 1 150 ? -7.229 -3.668 4.439 1.00 98.25 150 VAL A O 1
ATOM 1154 N N . ILE A 1 151 ? -5.522 -2.715 3.356 1.00 98.19 151 ILE A N 1
ATOM 1155 C CA . ILE A 1 151 ? -5.957 -1.341 3.606 1.00 98.19 151 ILE A CA 1
ATOM 1156 C C . ILE A 1 151 ? -6.703 -0.831 2.377 1.00 98.19 151 ILE A C 1
ATOM 1158 O O . ILE A 1 151 ? -6.196 -0.922 1.257 1.00 98.19 151 ILE A O 1
ATOM 1162 N N . VAL A 1 152 ? -7.883 -0.259 2.588 1.00 95.88 152 VAL A N 1
ATOM 1163 C CA . VAL A 1 152 ? -8.644 0.462 1.568 1.00 95.88 152 VAL A CA 1
ATOM 1164 C C . VAL A 1 152 ? -8.776 1.919 2.008 1.00 95.88 152 VAL A C 1
ATOM 1166 O O . VAL A 1 152 ? -9.671 2.255 2.784 1.00 95.88 152 VAL A O 1
ATOM 1169 N N . PRO A 1 153 ? -7.839 2.789 1.594 1.00 91.69 153 PRO A N 1
ATOM 1170 C CA . PRO A 1 153 ? -7.856 4.187 1.977 1.00 91.69 153 PRO A CA 1
ATOM 1171 C C . PRO A 1 153 ? -8.627 5.047 0.963 1.00 91.69 153 PRO A C 1
ATOM 1173 O O . PRO A 1 153 ? -8.653 4.723 -0.226 1.00 91.69 153 PRO A O 1
ATOM 1176 N N . PRO A 1 154 ? -9.169 6.207 1.376 1.00 83.12 154 PRO A N 1
ATOM 1177 C CA . PRO A 1 154 ? -9.631 7.208 0.429 1.00 83.12 154 PRO A CA 1
ATOM 1178 C C . PRO A 1 154 ? -8.444 7.744 -0.379 1.00 83.12 154 PRO A C 1
ATOM 1180 O O . PRO A 1 154 ? -7.301 7.729 0.083 1.00 83.12 154 PRO A O 1
ATOM 1183 N N . GLY A 1 155 ? -8.724 8.318 -1.554 1.00 78.06 155 GLY A N 1
ATOM 1184 C CA . GLY A 1 155 ? -7.693 8.766 -2.500 1.00 78.06 155 GLY A CA 1
ATOM 1185 C C . GLY A 1 155 ? -6.579 9.630 -1.888 1.00 78.06 155 GLY A C 1
ATOM 1186 O O . GLY A 1 155 ? -5.403 9.466 -2.209 1.00 78.06 155 GLY A O 1
ATOM 1187 N N . ARG A 1 156 ? -6.947 10.505 -0.944 1.00 78.50 156 ARG A N 1
ATOM 1188 C CA . ARG A 1 156 ? -6.038 11.407 -0.211 1.00 78.50 156 ARG A CA 1
ATOM 1189 C C . ARG A 1 156 ? -4.980 10.674 0.622 1.00 78.50 156 ARG A C 1
ATOM 1191 O O . ARG A 1 156 ? -3.895 11.202 0.834 1.00 78.50 156 ARG A O 1
ATOM 1198 N N . LEU A 1 157 ? -5.270 9.449 1.055 1.00 84.56 157 LEU A N 1
ATOM 1199 C CA . LEU A 1 157 ? -4.422 8.652 1.940 1.00 84.56 157 LEU A CA 1
ATOM 1200 C C . LEU A 1 157 ? -3.643 7.544 1.207 1.00 84.56 157 LEU A C 1
ATOM 1202 O O . LEU A 1 157 ? -2.911 6.794 1.847 1.00 84.56 157 LEU A O 1
ATOM 1206 N N . HIS A 1 158 ? -3.703 7.450 -0.129 1.00 81.00 158 HIS A N 1
ATOM 1207 C CA . HIS A 1 158 ? -2.917 6.450 -0.876 1.00 81.00 158 HIS A CA 1
ATOM 1208 C C . HIS A 1 158 ? -1.403 6.585 -0.693 1.00 81.00 158 HIS A C 1
ATOM 1210 O O . HIS A 1 158 ? -0.677 5.604 -0.817 1.00 81.00 158 HIS A O 1
ATOM 1216 N N . ARG A 1 159 ? -0.920 7.791 -0.380 1.00 84.06 159 ARG A N 1
ATOM 1217 C CA . ARG A 1 159 ? 0.512 8.072 -0.218 1.00 84.06 159 ARG A CA 1
ATOM 1218 C C . ARG A 1 159 ? 1.039 7.745 1.183 1.00 84.06 159 ARG A C 1
ATOM 1220 O O . ARG A 1 159 ? 2.224 7.948 1.449 1.00 84.06 159 ARG A O 1
ATOM 1227 N N . VAL A 1 160 ? 0.177 7.295 2.093 1.00 92.62 160 VAL A N 1
ATOM 1228 C CA . VAL A 1 160 ? 0.582 6.882 3.438 1.00 92.62 160 VAL A CA 1
ATOM 1229 C C . VAL A 1 160 ? 1.557 5.699 3.335 1.00 92.62 160 VAL A C 1
ATOM 1231 O O . VAL A 1 160 ? 1.257 4.714 2.658 1.00 92.62 160 VAL A O 1
ATOM 1234 N N . PRO A 1 161 ? 2.718 5.750 4.008 1.00 93.81 161 PRO A N 1
ATOM 1235 C CA . PRO A 1 161 ? 3.627 4.615 4.082 1.00 93.81 161 PRO A CA 1
ATOM 1236 C C . PRO A 1 161 ? 3.123 3.612 5.129 1.00 93.81 161 PRO A C 1
ATOM 1238 O O . PRO A 1 161 ? 3.615 3.571 6.252 1.00 93.81 161 PRO A O 1
ATOM 1241 N N . TRP A 1 162 ? 2.130 2.798 4.757 1.00 96.00 162 TRP A N 1
ATOM 1242 C CA . TRP A 1 162 ? 1.438 1.863 5.661 1.00 96.00 162 TRP A CA 1
ATOM 1243 C C . TRP A 1 162 ? 2.378 0.930 6.433 1.00 96.00 162 TRP A C 1
ATOM 1245 O O . TRP A 1 162 ? 2.134 0.655 7.601 1.00 96.00 162 TRP A O 1
ATOM 1255 N N . ALA A 1 163 ? 3.483 0.502 5.817 1.00 93.06 163 ALA A N 1
ATOM 1256 C CA . ALA A 1 163 ? 4.483 -0.361 6.449 1.00 93.06 163 ALA A CA 1
ATOM 1257 C C . ALA A 1 163 ? 5.271 0.312 7.594 1.00 93.06 163 ALA A C 1
ATOM 1259 O O . ALA A 1 163 ? 6.007 -0.367 8.301 1.00 93.06 163 ALA A O 1
ATOM 1260 N N . LEU A 1 164 ? 5.138 1.630 7.793 1.00 93.69 164 LEU A N 1
ATOM 1261 C CA . LEU A 1 164 ? 5.738 2.330 8.933 1.00 93.69 164 LEU A CA 1
ATOM 1262 C C . LEU A 1 164 ? 4.868 2.259 10.198 1.00 93.69 164 LEU A C 1
ATOM 1264 O O . LEU A 1 164 ? 5.367 2.495 11.299 1.00 93.69 164 LEU A O 1
ATOM 1268 N N . LEU A 1 165 ? 3.571 1.972 10.063 1.00 96.81 165 LEU A N 1
ATOM 1269 C CA . LEU A 1 165 ? 2.670 1.918 11.211 1.00 96.81 165 LEU A CA 1
ATOM 1270 C C . LEU A 1 165 ? 3.066 0.720 12.097 1.00 96.81 165 LEU A C 1
ATOM 1272 O O . LEU A 1 165 ? 3.218 -0.386 11.569 1.00 96.81 165 LEU A O 1
ATOM 1276 N N . PRO A 1 166 ? 3.249 0.904 13.418 1.00 96.12 166 PRO A N 1
ATOM 1277 C CA . PRO A 1 166 ? 3.747 -0.139 14.315 1.00 96.12 166 PRO A CA 1
ATOM 1278 C C . PRO A 1 166 ? 2.985 -1.458 14.231 1.00 96.12 166 PRO A C 1
ATOM 1280 O O . PRO A 1 166 ? 3.606 -2.518 14.172 1.00 96.12 166 PRO A O 1
ATOM 1283 N N . SER A 1 167 ? 1.654 -1.401 14.183 1.00 96.44 167 SER A N 1
ATOM 1284 C CA . SER A 1 167 ? 0.820 -2.589 14.056 1.00 96.44 167 SER A CA 1
ATOM 1285 C C . SER A 1 167 ? 1.013 -3.271 12.706 1.00 96.44 167 SER A C 1
ATOM 1287 O O . SER A 1 167 ? 0.888 -4.485 12.645 1.00 96.44 167 SER A O 1
ATOM 1289 N N . LEU A 1 168 ? 1.370 -2.549 11.641 1.00 96.88 168 LEU A N 1
ATOM 1290 C CA . LEU A 1 168 ? 1.460 -3.051 10.266 1.00 96.88 168 LEU A CA 1
ATOM 1291 C C . LEU A 1 168 ? 2.879 -3.441 9.808 1.00 96.88 168 LEU A C 1
ATOM 1293 O O . LEU A 1 168 ? 3.019 -4.078 8.767 1.00 96.88 168 LEU A O 1
ATOM 1297 N N . ARG A 1 169 ? 3.931 -3.074 10.546 1.00 91.75 169 ARG A N 1
ATOM 1298 C CA . ARG A 1 169 ? 5.320 -3.201 10.062 1.00 91.75 169 ARG A CA 1
ATOM 1299 C C . ARG A 1 169 ? 5.811 -4.645 9.864 1.00 91.75 169 ARG A C 1
ATOM 1301 O O . ARG A 1 169 ? 6.556 -4.900 8.929 1.00 91.75 169 ARG A O 1
ATOM 1308 N N . GLU A 1 170 ? 5.363 -5.585 10.702 1.00 91.50 170 GLU A N 1
ATOM 1309 C CA . GLU A 1 170 ? 5.800 -6.998 10.681 1.00 91.50 170 GLU A CA 1
ATOM 1310 C C . GLU A 1 170 ? 4.774 -7.940 10.025 1.00 91.50 170 GLU A C 1
ATOM 1312 O O . GLU A 1 170 ? 4.801 -9.151 10.244 1.00 91.50 170 GLU A O 1
ATOM 1317 N N . ARG A 1 171 ? 3.820 -7.409 9.249 1.00 93.44 171 ARG A N 1
ATOM 1318 C CA . ARG A 1 171 ? 2.761 -8.220 8.627 1.00 93.44 171 ARG A CA 1
ATOM 1319 C C . ARG A 1 171 ? 2.726 -8.068 7.116 1.00 93.44 171 ARG A C 1
ATOM 1321 O O . ARG A 1 171 ? 3.201 -7.092 6.543 1.00 93.44 171 ARG A O 1
ATOM 1328 N N . VAL A 1 172 ? 2.063 -9.020 6.466 1.00 96.31 172 VAL A N 1
ATOM 1329 C CA . VAL A 1 172 ? 1.704 -8.887 5.054 1.00 96.31 172 VAL A CA 1
ATOM 1330 C C . VAL A 1 172 ? 0.641 -7.798 4.927 1.00 96.31 172 VAL A C 1
ATOM 1332 O O . VAL A 1 172 ? -0.496 -7.977 5.366 1.00 96.31 172 VAL A O 1
ATOM 1335 N N . VAL A 1 173 ? 1.016 -6.673 4.318 1.00 96.88 173 VAL A N 1
ATOM 1336 C CA . VAL A 1 173 ? 0.116 -5.550 4.038 1.00 96.88 173 VAL A CA 1
ATOM 1337 C C . VAL A 1 173 ? -0.068 -5.410 2.536 1.00 96.88 173 VAL A C 1
ATOM 1339 O O . VAL A 1 173 ? 0.899 -5.386 1.778 1.00 96.88 173 VAL A O 1
ATOM 1342 N N . SER A 1 174 ? -1.317 -5.269 2.108 1.00 95.69 174 SER A N 1
ATOM 1343 C CA . SER A 1 174 ? -1.660 -4.847 0.749 1.00 95.69 174 SER A CA 1
ATOM 1344 C C . SER A 1 174 ? -2.555 -3.617 0.801 1.00 95.69 174 SER A C 1
ATOM 1346 O O . SER A 1 174 ? -3.299 -3.424 1.760 1.00 95.69 174 SER A O 1
ATOM 1348 N N . VAL A 1 175 ? -2.483 -2.778 -0.228 1.00 95.56 175 VAL A N 1
ATOM 1349 C CA . VAL A 1 175 ? -3.359 -1.614 -0.378 1.00 95.56 175 VAL A CA 1
ATOM 1350 C C . VAL A 1 175 ? -4.217 -1.838 -1.610 1.00 95.56 175 VAL A C 1
ATOM 1352 O O . VAL A 1 175 ? -3.695 -2.166 -2.674 1.00 95.56 175 VAL A O 1
ATOM 1355 N N . SER A 1 176 ? -5.526 -1.669 -1.469 1.00 92.94 176 SER A N 1
ATOM 1356 C CA . SER A 1 176 ? -6.482 -1.769 -2.569 1.00 92.94 176 SER A CA 1
ATOM 1357 C C . SER A 1 176 ? -7.226 -0.442 -2.728 1.00 92.94 176 SER A C 1
ATOM 1359 O O . SER A 1 176 ? -7.529 0.197 -1.723 1.00 92.94 176 SER A O 1
ATOM 1361 N N . PRO A 1 177 ? -7.558 -0.007 -3.958 1.00 87.88 177 PRO A N 1
ATOM 1362 C CA . PRO A 1 177 ? -8.358 1.201 -4.171 1.00 87.88 177 PRO A CA 1
ATOM 1363 C C . PRO A 1 177 ? -9.817 1.048 -3.720 1.00 87.88 177 PRO A C 1
ATOM 1365 O O . PRO A 1 177 ? -10.504 2.046 -3.538 1.00 87.88 177 PRO A O 1
ATOM 1368 N N . SER A 1 178 ? -10.311 -0.187 -3.581 1.00 86.81 178 SER A N 1
ATOM 1369 C CA . SER A 1 178 ? -11.640 -0.481 -3.034 1.00 86.81 178 SER A CA 1
ATOM 1370 C C . SER A 1 178 ? -11.754 -1.931 -2.557 1.00 86.81 178 SER A C 1
ATOM 1372 O O . SER A 1 178 ? -11.026 -2.811 -3.037 1.00 86.81 178 SER A O 1
ATOM 1374 N N . ALA A 1 179 ? -12.714 -2.219 -1.674 1.00 89.38 179 ALA A N 1
ATOM 1375 C CA . ALA A 1 179 ? -13.052 -3.593 -1.302 1.00 89.38 179 ALA A CA 1
ATOM 1376 C C . ALA A 1 179 ? -13.520 -4.429 -2.513 1.00 89.38 179 ALA A C 1
ATOM 1378 O O . ALA A 1 179 ? -13.115 -5.582 -2.659 1.00 89.38 179 ALA A O 1
ATOM 1379 N N . SER A 1 180 ? -14.281 -3.838 -3.443 1.00 89.06 180 SER A N 1
ATOM 1380 C CA . SER A 1 180 ? -14.710 -4.501 -4.686 1.00 89.06 180 SER A CA 1
ATOM 1381 C C . SER A 1 180 ? -13.537 -4.876 -5.593 1.00 89.06 180 SER A C 1
ATOM 1383 O O . SER A 1 180 ? -13.526 -5.965 -6.162 1.00 89.06 180 SER A O 1
ATOM 1385 N N . SER A 1 181 ? -12.531 -4.001 -5.720 1.00 90.06 181 SER A N 1
ATOM 1386 C CA . SER A 1 181 ? -11.322 -4.291 -6.507 1.00 90.06 181 SER A CA 1
ATOM 1387 C C . SER A 1 181 ? -10.534 -5.452 -5.908 1.00 90.06 181 SER A C 1
ATOM 1389 O O . SER A 1 181 ? -10.093 -6.335 -6.642 1.00 90.06 181 SER A O 1
ATOM 1391 N N . TRP A 1 182 ? -10.408 -5.487 -4.577 1.00 94.06 182 TRP A N 1
ATOM 1392 C CA . TRP A 1 182 ? -9.765 -6.598 -3.879 1.00 94.06 182 TRP A CA 1
ATOM 1393 C C . TRP A 1 182 ? -10.540 -7.905 -4.077 1.00 94.06 182 TRP A C 1
ATOM 1395 O O . TRP A 1 182 ? -9.948 -8.917 -4.449 1.00 94.06 182 TRP A O 1
ATOM 1405 N N . LEU A 1 183 ? -11.865 -7.874 -3.904 1.00 93.12 183 LEU A N 1
ATOM 1406 C CA . LEU A 1 183 ? -12.730 -9.038 -4.090 1.00 93.12 183 LEU A CA 1
ATOM 1407 C C . LEU A 1 183 ? -12.622 -9.587 -5.519 1.00 93.12 183 LEU A C 1
ATOM 1409 O O . LEU A 1 183 ? -12.339 -10.768 -5.709 1.00 93.12 183 LEU A O 1
ATOM 1413 N N . ARG A 1 184 ? -12.736 -8.714 -6.526 1.00 91.19 184 ARG A N 1
ATOM 1414 C CA . ARG A 1 184 ? -12.557 -9.088 -7.933 1.00 91.19 184 ARG A CA 1
ATOM 1415 C C . ARG A 1 184 ? -11.183 -9.706 -8.176 1.00 91.19 184 ARG A C 1
ATOM 1417 O O . ARG A 1 184 ? -11.097 -10.726 -8.856 1.00 91.19 184 ARG A O 1
ATOM 1424 N N . ALA A 1 185 ? -10.114 -9.128 -7.628 1.00 90.88 185 ALA A N 1
ATOM 1425 C CA . ALA A 1 185 ? -8.765 -9.667 -7.781 1.00 90.88 185 ALA A CA 1
ATOM 1426 C C . ALA A 1 185 ? -8.635 -11.068 -7.158 1.00 90.88 185 ALA A C 1
ATOM 1428 O O . ALA A 1 185 ? -8.035 -11.951 -7.763 1.00 90.88 185 ALA A O 1
ATOM 1429 N N . ARG A 1 186 ? -9.247 -11.302 -5.989 1.00 91.81 186 ARG A N 1
ATOM 1430 C CA . ARG A 1 186 ? -9.257 -12.612 -5.313 1.00 91.81 186 ARG A CA 1
ATOM 1431 C C . ARG A 1 186 ? -10.027 -13.686 -6.075 1.00 91.81 186 ARG A C 1
ATOM 1433 O O . ARG A 1 186 ? -9.703 -14.863 -5.951 1.00 91.81 186 ARG A O 1
ATOM 1440 N N . GLU A 1 187 ? -11.044 -13.292 -6.828 1.00 90.75 187 GLU A N 1
ATOM 1441 C CA . GLU A 1 187 ? -11.909 -14.206 -7.580 1.00 90.75 187 GLU A CA 1
ATOM 1442 C C . GLU A 1 187 ? -11.479 -14.386 -9.038 1.00 90.75 187 GLU A C 1
ATOM 1444 O O . GLU A 1 187 ? -11.921 -15.321 -9.711 1.00 90.75 187 GLU A O 1
ATOM 1449 N N . THR A 1 188 ? -10.596 -13.518 -9.529 1.00 89.38 188 THR A N 1
ATOM 1450 C CA . THR A 1 188 ? -10.027 -13.637 -10.867 1.00 89.38 188 THR A CA 1
ATOM 1451 C C . THR A 1 188 ? -9.134 -14.870 -10.929 1.00 89.38 188 THR A C 1
ATOM 1453 O O . THR A 1 188 ? -8.203 -15.032 -10.139 1.00 89.38 188 THR A O 1
ATOM 1456 N N . ARG A 1 189 ? -9.406 -15.756 -11.892 1.00 88.25 189 ARG A N 1
ATOM 1457 C CA . ARG A 1 189 ? -8.572 -16.941 -12.115 1.00 88.25 189 ARG A CA 1
ATOM 1458 C C . ARG A 1 189 ? -7.180 -16.509 -12.596 1.00 88.25 189 ARG A C 1
ATOM 1460 O O . ARG A 1 189 ? -7.110 -15.734 -13.550 1.00 88.25 189 ARG A O 1
ATOM 1467 N N . PRO A 1 190 ? -6.090 -17.026 -12.002 1.00 84.94 190 PRO A N 1
ATOM 1468 C CA . PRO A 1 190 ? -4.747 -16.759 -12.500 1.00 84.94 190 PRO A CA 1
ATOM 1469 C C . PRO A 1 190 ? -4.585 -17.208 -13.963 1.00 84.94 190 PRO A C 1
ATOM 1471 O O . PRO A 1 190 ? -5.174 -18.225 -14.356 1.00 84.94 190 PRO A O 1
ATOM 1474 N N . PRO A 1 191 ? -3.783 -16.494 -14.774 1.00 84.75 191 PRO A N 1
ATOM 1475 C CA . PRO A 1 191 ? -3.507 -16.904 -16.144 1.00 84.75 191 PRO A CA 1
ATOM 1476 C C . PRO A 1 191 ? -2.784 -18.257 -16.185 1.00 84.75 191 PRO A C 1
ATOM 1478 O O . PRO A 1 191 ? -1.976 -18.595 -15.315 1.00 84.75 191 PRO A O 1
ATOM 1481 N N . ARG A 1 192 ? -3.082 -19.055 -17.215 1.00 79.25 192 ARG A N 1
ATOM 1482 C CA . ARG A 1 192 ? -2.472 -20.378 -17.405 1.00 79.25 192 ARG A CA 1
ATOM 1483 C C . ARG A 1 192 ? -1.024 -20.236 -17.882 1.00 79.25 192 ARG A C 1
ATOM 1485 O O . ARG A 1 192 ? -0.713 -19.357 -18.674 1.00 79.25 192 ARG A O 1
ATOM 1492 N N . GLY A 1 193 ? -0.150 -21.135 -17.431 1.00 77.38 193 GLY A N 1
ATOM 1493 C CA . GLY A 1 193 ? 1.223 -21.251 -17.942 1.00 77.38 193 GLY A CA 1
ATOM 1494 C C . GLY A 1 193 ? 2.272 -20.388 -17.238 1.00 77.38 193 GLY A C 1
ATOM 1495 O O . GLY A 1 193 ? 3.451 -20.551 -17.520 1.00 77.38 193 GLY A O 1
ATOM 1496 N N . GLY A 1 194 ? 1.882 -19.509 -16.306 1.00 78.88 194 GLY A N 1
ATOM 1497 C CA . GLY A 1 194 ? 2.815 -18.848 -15.385 1.00 78.88 194 GLY A CA 1
ATOM 1498 C C . GLY A 1 194 ? 3.896 -17.983 -16.040 1.00 78.88 194 GLY A C 1
ATOM 1499 O O . GLY A 1 194 ? 4.872 -17.678 -15.367 1.00 78.88 194 GLY A O 1
ATOM 1500 N N . ARG A 1 195 ? 3.741 -17.591 -17.314 1.00 90.31 195 ARG A N 1
ATOM 1501 C CA . ARG A 1 195 ? 4.741 -16.852 -18.102 1.00 90.31 195 ARG A CA 1
ATOM 1502 C C . ARG A 1 195 ? 5.278 -15.648 -17.327 1.00 90.31 195 ARG A C 1
ATOM 1504 O O . ARG A 1 195 ? 4.491 -14.839 -16.832 1.00 90.31 195 ARG A O 1
ATOM 1511 N N . GLN A 1 196 ? 6.602 -15.543 -17.230 1.00 95.19 196 GLN A N 1
ATOM 1512 C CA . GLN A 1 196 ? 7.264 -14.415 -16.582 1.00 95.19 196 GLN A CA 1
ATOM 1513 C C . GLN A 1 196 ? 7.763 -13.413 -17.619 1.00 95.19 196 GLN A C 1
ATOM 1515 O O . GLN A 1 196 ? 8.336 -13.798 -18.639 1.00 95.19 196 GLN A O 1
ATOM 1520 N N . VAL A 1 197 ? 7.571 -12.129 -17.337 1.00 96.38 197 VAL A N 1
ATOM 1521 C CA . VAL A 1 197 ? 8.046 -11.026 -18.177 1.00 96.38 197 VAL A CA 1
ATOM 1522 C C . VAL A 1 197 ? 8.969 -10.144 -17.352 1.00 96.38 197 VAL A C 1
ATOM 1524 O O . VAL A 1 197 ? 8.601 -9.700 -16.267 1.00 96.38 197 VAL A O 1
ATOM 1527 N N . LEU A 1 198 ? 10.171 -9.882 -17.851 1.00 96.94 198 LEU A N 1
ATOM 1528 C CA . LEU A 1 198 ? 11.150 -9.016 -17.204 1.00 96.94 198 LEU A CA 1
ATOM 1529 C C . LEU A 1 198 ? 11.439 -7.840 -18.131 1.00 96.94 198 LEU A C 1
ATOM 1531 O O . LEU A 1 198 ? 11.828 -8.033 -19.278 1.00 96.94 198 LEU A O 1
ATOM 1535 N N . VAL A 1 199 ? 11.243 -6.619 -17.649 1.00 95.75 199 VAL A N 1
ATOM 1536 C CA . VAL A 1 199 ? 11.409 -5.400 -18.441 1.00 95.75 199 VAL A CA 1
ATOM 1537 C C . VAL A 1 199 ? 12.506 -4.545 -17.833 1.00 95.75 199 VAL A C 1
ATOM 1539 O O . VAL A 1 199 ? 12.464 -4.218 -16.645 1.00 95.75 199 VAL A O 1
ATOM 1542 N N . ARG A 1 200 ? 13.458 -4.136 -18.670 1.00 94.88 200 ARG A N 1
ATOM 1543 C CA . ARG A 1 200 ? 14.488 -3.153 -18.345 1.00 94.88 200 ARG A CA 1
ATOM 1544 C C . ARG A 1 200 ? 14.245 -1.876 -19.144 1.00 94.88 200 ARG A C 1
ATOM 1546 O O . ARG A 1 200 ? 14.484 -1.820 -20.348 1.00 94.88 200 ARG A O 1
ATOM 1553 N N . GLY A 1 201 ? 13.789 -0.842 -18.451 1.00 88.81 201 GLY A N 1
ATOM 1554 C CA . GLY A 1 201 ? 13.651 0.508 -18.978 1.00 88.81 201 GLY A CA 1
ATOM 1555 C C . GLY A 1 201 ? 14.997 1.238 -19.117 1.00 88.81 201 GLY A C 1
ATOM 1556 O O . GLY A 1 201 ? 16.011 0.821 -18.546 1.00 88.81 201 GLY A O 1
ATOM 1557 N N . PRO A 1 202 ? 15.023 2.346 -19.875 1.00 85.44 202 PRO A N 1
ATOM 1558 C CA . PRO A 1 202 ? 16.230 3.136 -20.098 1.00 85.44 202 PRO A CA 1
ATOM 1559 C C . PRO A 1 202 ? 16.658 3.933 -18.852 1.00 85.44 202 PRO A C 1
ATOM 1561 O O . PRO A 1 202 ? 15.862 4.205 -17.955 1.00 85.44 202 PRO A O 1
ATOM 1564 N N . GLY A 1 203 ? 17.932 4.342 -18.817 1.00 83.31 203 GLY A N 1
ATOM 1565 C CA . GLY A 1 203 ? 18.449 5.335 -17.865 1.00 83.31 203 GLY A CA 1
ATOM 1566 C C . GLY A 1 203 ? 18.657 4.858 -16.422 1.00 83.31 203 GLY A C 1
ATOM 1567 O O . GLY A 1 203 ? 18.960 5.675 -15.556 1.00 83.31 203 GLY A O 1
ATOM 1568 N N . LEU A 1 204 ? 18.489 3.568 -16.121 1.00 85.94 204 LEU A N 1
ATOM 1569 C CA . LEU A 1 204 ? 18.684 3.035 -14.768 1.00 85.94 204 LEU A CA 1
ATOM 1570 C C . LEU A 1 204 ? 20.147 3.158 -14.322 1.00 85.94 204 LEU A C 1
ATOM 1572 O O . LEU A 1 204 ? 21.040 2.647 -14.996 1.00 85.94 204 LEU A O 1
ATOM 1576 N N . ALA A 1 205 ? 20.385 3.754 -13.150 1.00 81.81 205 ALA A N 1
ATOM 1577 C CA . ALA A 1 205 ? 21.734 3.969 -12.610 1.00 81.81 205 ALA A CA 1
ATOM 1578 C C . ALA A 1 205 ? 22.531 2.665 -12.422 1.00 81.81 205 ALA A C 1
ATOM 1580 O O . ALA A 1 205 ? 23.742 2.638 -12.607 1.00 81.81 205 ALA A O 1
ATOM 1581 N N . THR A 1 206 ? 21.848 1.566 -12.096 1.00 81.44 206 THR A N 1
ATOM 1582 C CA . THR A 1 206 ? 22.445 0.229 -11.934 1.00 81.44 206 THR A CA 1
ATOM 1583 C C . THR A 1 206 ? 22.527 -0.555 -13.243 1.00 81.44 206 THR A C 1
ATOM 1585 O O . THR A 1 206 ? 22.845 -1.743 -13.227 1.00 81.44 206 THR A O 1
ATOM 1588 N N . GLY A 1 207 ? 22.149 0.053 -14.372 1.00 80.19 207 GLY A N 1
ATOM 1589 C CA . GLY A 1 207 ? 22.029 -0.644 -15.646 1.00 80.19 207 GLY A CA 1
ATOM 1590 C C . GLY A 1 207 ? 21.035 -1.808 -15.604 1.00 80.19 207 GLY A C 1
ATOM 1591 O O . GLY A 1 207 ? 21.185 -2.741 -16.375 1.00 80.19 207 GLY A O 1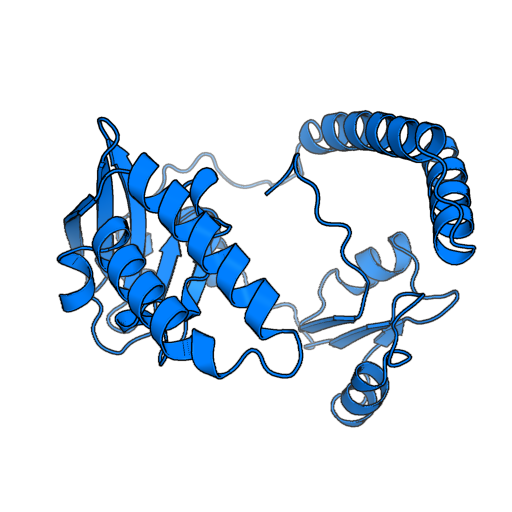
ATOM 1592 N N . GLY A 1 208 ? 20.046 -1.806 -14.703 1.00 81.31 208 GLY A N 1
ATOM 1593 C CA . GLY A 1 208 ? 19.073 -2.899 -14.605 1.00 81.31 208 GLY A CA 1
ATOM 1594 C C . GLY A 1 208 ? 19.664 -4.234 -14.138 1.00 81.31 208 GLY A C 1
ATOM 1595 O O . GLY A 1 208 ? 19.123 -5.275 -14.491 1.00 81.31 208 GLY A O 1
ATOM 1596 N N . ALA A 1 209 ? 20.745 -4.223 -13.345 1.00 86.94 209 ALA A N 1
ATOM 1597 C CA . ALA A 1 209 ? 21.440 -5.429 -12.869 1.00 86.94 209 ALA A CA 1
ATOM 1598 C C . ALA A 1 209 ? 20.528 -6.495 -12.220 1.00 86.94 209 ALA A C 1
ATOM 1600 O O . ALA A 1 209 ? 20.832 -7.688 -12.246 1.00 86.94 209 ALA A O 1
ATOM 1601 N N . GLU A 1 210 ? 19.399 -6.083 -11.641 1.00 91.25 210 GLU A N 1
ATOM 1602 C CA . GLU A 1 210 ? 18.383 -6.992 -11.104 1.00 91.25 210 GLU A CA 1
ATOM 1603 C C . GLU A 1 210 ? 17.713 -7.859 -12.180 1.00 91.25 210 GLU A C 1
ATOM 1605 O O . GLU A 1 210 ? 17.457 -9.033 -11.929 1.00 91.25 210 GLU A O 1
ATOM 1610 N N . VAL A 1 211 ? 17.498 -7.332 -13.390 1.00 92.25 211 VAL A N 1
ATOM 1611 C CA . VAL A 1 211 ? 16.845 -8.053 -14.494 1.00 92.25 211 VAL A CA 1
ATOM 1612 C C . VAL A 1 211 ? 17.693 -9.242 -14.928 1.00 92.25 211 VAL A C 1
ATOM 1614 O O . VAL A 1 211 ? 17.154 -10.331 -15.099 1.00 92.25 211 VAL A O 1
ATOM 1617 N N . THR A 1 212 ? 19.016 -9.079 -15.005 1.00 88.12 212 THR A N 1
ATOM 1618 C CA . THR A 1 212 ? 19.944 -10.180 -15.308 1.00 88.12 212 THR A CA 1
ATOM 1619 C C . THR A 1 212 ? 19.835 -11.302 -14.273 1.00 88.12 212 THR A C 1
ATOM 1621 O O . THR A 1 212 ? 19.649 -12.461 -14.633 1.00 88.12 212 THR A O 1
ATOM 1624 N N . ARG A 1 213 ? 19.849 -10.966 -12.975 1.00 91.38 213 ARG A N 1
ATOM 1625 C CA . ARG A 1 213 ? 19.708 -11.961 -11.894 1.00 91.38 213 ARG A CA 1
ATOM 1626 C C . ARG A 1 213 ? 18.343 -12.655 -11.910 1.00 91.38 213 ARG A C 1
ATOM 1628 O O . ARG A 1 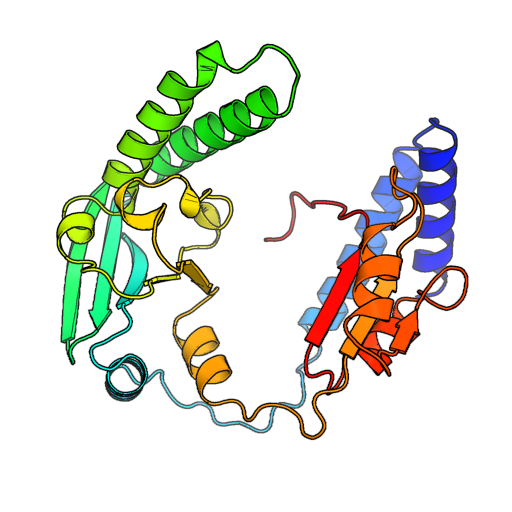213 ? 18.244 -13.839 -11.597 1.00 91.38 213 ARG A O 1
ATOM 1635 N N . LEU A 1 214 ? 17.281 -11.925 -12.249 1.00 93.25 214 LEU A N 1
ATOM 1636 C CA . LEU A 1 214 ? 15.934 -12.482 -12.352 1.00 93.25 214 LEU A CA 1
ATOM 1637 C C . LEU A 1 214 ? 15.782 -13.386 -13.575 1.00 93.25 214 LEU A C 1
ATOM 1639 O O . LEU A 1 214 ? 15.144 -14.428 -13.455 1.00 93.25 214 LEU A O 1
ATOM 1643 N N . ALA A 1 215 ? 16.394 -13.043 -14.709 1.00 92.06 215 ALA A N 1
ATOM 1644 C CA . ALA A 1 215 ? 16.410 -13.890 -15.901 1.00 92.06 215 ALA A CA 1
ATOM 1645 C C . ALA A 1 215 ? 17.114 -15.228 -15.625 1.00 92.06 215 ALA A C 1
ATOM 1647 O O . ALA A 1 215 ? 16.693 -16.272 -16.126 1.00 92.06 215 ALA A O 1
ATOM 1648 N N . ASP A 1 216 ? 18.130 -15.217 -14.756 1.00 91.50 216 ASP A N 1
ATOM 1649 C CA . ASP A 1 216 ? 18.774 -16.447 -14.307 1.00 91.50 216 ASP A CA 1
ATOM 1650 C C . ASP A 1 216 ? 17.878 -17.326 -13.435 1.00 91.50 216 ASP A C 1
ATOM 1652 O O . ASP A 1 216 ? 17.881 -18.552 -13.561 1.00 91.50 216 ASP A O 1
ATOM 1656 N N . ARG A 1 217 ? 17.093 -16.702 -12.555 1.00 93.56 217 ARG A N 1
ATOM 1657 C CA . ARG A 1 217 ? 16.176 -17.406 -11.655 1.00 93.56 217 ARG A CA 1
ATOM 1658 C C . ARG A 1 217 ? 14.933 -17.929 -12.374 1.00 93.56 217 ARG A C 1
ATOM 1660 O O . ARG A 1 217 ? 14.488 -19.038 -12.091 1.00 93.56 217 ARG A O 1
ATOM 1667 N N . TYR A 1 218 ? 14.372 -17.141 -13.283 1.00 90.75 218 TYR A N 1
ATOM 1668 C CA . TYR A 1 218 ? 13.177 -17.468 -14.056 1.00 90.75 218 TYR A CA 1
ATOM 1669 C C . TYR A 1 218 ? 13.577 -17.893 -15.469 1.00 90.75 218 TYR A C 1
ATOM 1671 O O . TYR A 1 218 ? 13.391 -17.161 -16.441 1.00 90.75 218 TYR A O 1
ATOM 1679 N N . ARG A 1 219 ? 14.156 -19.096 -15.574 1.00 83.69 219 ARG A N 1
ATOM 1680 C CA . ARG A 1 219 ? 14.532 -19.698 -16.861 1.00 83.69 219 ARG A CA 1
ATOM 1681 C C . ARG A 1 219 ? 13.295 -19.768 -17.767 1.00 83.69 219 ARG A C 1
ATOM 1683 O O . ARG A 1 219 ? 12.306 -20.396 -17.405 1.00 83.69 219 ARG A O 1
ATOM 1690 N N . GLY A 1 220 ? 13.355 -19.115 -18.929 1.00 87.94 220 GLY A N 1
ATOM 1691 C CA . GLY A 1 220 ? 12.229 -19.011 -19.868 1.00 87.94 220 GLY A CA 1
ATOM 1692 C C . GLY A 1 220 ? 11.407 -17.722 -19.755 1.00 87.94 220 GLY A C 1
ATOM 1693 O O . GLY A 1 220 ? 10.429 -17.567 -20.485 1.00 87.94 220 GLY A O 1
ATOM 1694 N N . ALA A 1 221 ? 11.797 -16.784 -18.886 1.00 94.38 221 ALA A N 1
ATOM 1695 C CA . ALA A 1 221 ? 11.188 -15.462 -18.859 1.00 94.38 221 ALA A CA 1
ATOM 1696 C C . ALA A 1 221 ? 11.406 -14.716 -20.185 1.00 94.38 221 ALA A C 1
ATOM 1698 O O . ALA A 1 221 ? 12.490 -14.742 -20.769 1.00 94.38 221 ALA A O 1
ATOM 1699 N N . THR A 1 222 ? 10.379 -13.998 -20.634 1.00 95.56 222 THR A N 1
ATOM 1700 C CA . THR A 1 222 ? 10.505 -13.048 -21.743 1.00 95.56 222 THR A CA 1
ATOM 1701 C C . THR A 1 222 ? 11.186 -11.788 -21.225 1.00 95.56 222 THR A C 1
ATOM 1703 O O . THR A 1 222 ? 10.629 -11.097 -20.372 1.00 95.56 222 THR A O 1
ATOM 1706 N N . VAL A 1 223 ? 12.385 -11.491 -21.723 1.00 96.00 223 VAL A N 1
ATOM 1707 C CA . VAL A 1 223 ? 13.143 -10.294 -21.340 1.00 96.00 223 VAL A CA 1
ATOM 1708 C C . VAL A 1 223 ? 12.964 -9.220 -22.410 1.00 96.00 223 VAL A C 1
ATOM 1710 O O . VAL A 1 223 ? 13.234 -9.465 -23.582 1.00 96.00 223 VAL A O 1
ATOM 1713 N N . LEU A 1 224 ? 12.498 -8.038 -22.010 1.00 95.38 224 LEU A N 1
ATOM 1714 C CA . LEU A 1 224 ? 12.348 -6.865 -22.868 1.00 95.38 224 LEU A CA 1
ATOM 1715 C C . LEU A 1 224 ? 13.321 -5.777 -22.414 1.00 95.38 224 LEU A C 1
ATOM 1717 O O . LEU A 1 224 ? 13.199 -5.243 -21.310 1.00 95.38 224 LEU A O 1
ATOM 1721 N N . GLU A 1 225 ? 14.267 -5.420 -23.272 1.00 93.06 225 GLU A N 1
ATOM 1722 C CA . GLU A 1 225 ? 15.277 -4.400 -22.994 1.00 93.06 225 GLU A CA 1
ATOM 1723 C C . GLU 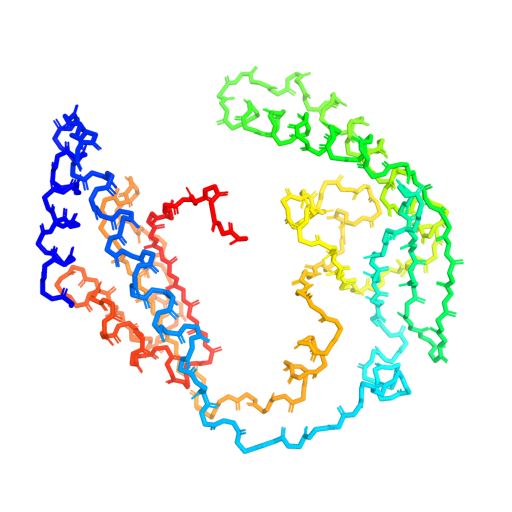A 1 225 ? 15.634 -3.601 -24.252 1.00 93.06 225 GLU A C 1
ATOM 1725 O O . GLU A 1 225 ? 15.296 -3.988 -25.368 1.00 93.06 225 GLU A O 1
ATOM 1730 N N . HIS A 1 226 ? 16.303 -2.460 -24.076 1.00 88.38 226 HIS A N 1
ATOM 1731 C CA . HIS A 1 226 ? 16.757 -1.603 -25.177 1.00 88.38 226 HIS A CA 1
ATOM 1732 C C . HIS A 1 226 ? 15.615 -1.243 -26.152 1.00 88.38 226 HIS A C 1
ATOM 1734 O O . HIS A 1 226 ? 14.619 -0.646 -25.739 1.00 88.38 226 HIS A O 1
ATOM 1740 N N . SER A 1 227 ? 15.748 -1.591 -27.437 1.00 88.88 227 SER A N 1
ATOM 1741 C CA . SER A 1 227 ? 14.743 -1.351 -28.477 1.00 88.88 227 SER A CA 1
ATOM 1742 C C . SER A 1 227 ? 13.459 -2.159 -28.294 1.00 88.88 227 SER A C 1
ATOM 1744 O O . SER A 1 227 ? 12.433 -1.761 -28.839 1.00 88.88 227 SER A O 1
ATOM 1746 N N . ASP A 1 228 ? 13.488 -3.247 -27.521 1.00 90.38 228 ASP A N 1
ATOM 1747 C CA . ASP A 1 228 ? 12.340 -4.141 -27.337 1.00 90.38 228 ASP A CA 1
ATOM 1748 C C . ASP A 1 228 ? 11.453 -3.725 -26.156 1.00 90.38 228 ASP A C 1
ATOM 1750 O O . ASP A 1 228 ? 10.267 -4.064 -26.113 1.00 90.38 228 ASP A O 1
ATOM 1754 N N . ALA A 1 229 ? 11.978 -2.912 -25.231 1.00 91.44 229 ALA A N 1
ATOM 1755 C CA . ALA A 1 229 ? 11.257 -2.362 -24.078 1.00 91.44 229 ALA A CA 1
ATOM 1756 C C . ALA A 1 229 ? 10.299 -1.210 -24.454 1.00 91.44 229 ALA A C 1
ATOM 1758 O O . ALA A 1 229 ? 10.235 -0.170 -23.794 1.00 91.44 229 ALA A O 1
ATOM 1759 N N . THR A 1 230 ? 9.532 -1.375 -25.534 1.00 91.25 230 THR A N 1
ATOM 1760 C CA . THR A 1 230 ? 8.536 -0.389 -25.974 1.00 91.25 230 THR A CA 1
ATOM 1761 C C . THR A 1 230 ? 7.206 -0.580 -25.251 1.00 91.25 230 THR A C 1
ATOM 1763 O O . THR A 1 230 ? 6.792 -1.705 -24.985 1.00 91.25 230 THR A O 1
ATOM 1766 N N . VAL A 1 231 ? 6.475 0.513 -24.994 1.00 90.75 231 VAL A N 1
ATOM 1767 C CA . VAL A 1 231 ? 5.155 0.457 -24.331 1.00 90.75 231 VAL A CA 1
ATOM 1768 C C . VAL A 1 231 ? 4.195 -0.550 -24.992 1.00 90.75 231 VAL A C 1
ATOM 1770 O O . VAL A 1 231 ? 3.626 -1.357 -24.262 1.00 90.75 231 VAL A O 1
ATOM 1773 N N . PRO A 1 232 ? 4.010 -0.578 -26.332 1.00 93.81 232 PRO A N 1
ATOM 1774 C CA . PRO A 1 232 ? 3.110 -1.551 -26.955 1.00 93.81 232 PRO A CA 1
ATOM 1775 C C . PRO A 1 232 ? 3.559 -3.001 -26.751 1.00 93.81 232 PRO A C 1
ATOM 1777 O O . PRO A 1 232 ? 2.726 -3.856 -26.464 1.00 93.81 232 PRO A O 1
ATOM 1780 N N . ARG A 1 233 ? 4.866 -3.274 -26.867 1.00 94.69 233 ARG A N 1
ATOM 1781 C CA . ARG A 1 233 ? 5.414 -4.623 -26.686 1.00 94.69 233 ARG A CA 1
ATOM 1782 C C . ARG A 1 233 ? 5.275 -5.082 -25.241 1.00 94.69 233 ARG A C 1
ATOM 1784 O O . ARG A 1 233 ? 4.818 -6.192 -25.008 1.00 94.69 233 ARG A O 1
ATOM 1791 N N . VAL A 1 234 ? 5.602 -4.210 -24.289 1.00 94.81 234 VAL A N 1
ATOM 1792 C CA . VAL A 1 234 ? 5.444 -4.478 -22.857 1.00 94.81 234 VAL A CA 1
ATOM 1793 C C . VAL A 1 234 ? 3.984 -4.777 -22.530 1.00 94.81 234 VAL A C 1
ATOM 1795 O O . VAL A 1 234 ? 3.718 -5.807 -21.931 1.00 94.81 234 VAL A O 1
ATOM 1798 N N . LEU A 1 235 ? 3.026 -3.950 -22.962 1.00 94.31 235 LEU A N 1
ATOM 1799 C CA . LEU A 1 235 ? 1.602 -4.194 -22.692 1.00 94.31 235 LEU A CA 1
ATOM 1800 C C . LEU A 1 235 ? 1.104 -5.522 -23.281 1.00 94.31 235 LEU A C 1
ATOM 1802 O O . LEU A 1 235 ? 0.377 -6.239 -22.602 1.00 94.31 235 LEU A O 1
ATOM 1806 N N . ALA A 1 236 ? 1.521 -5.862 -24.504 1.00 93.81 236 ALA A N 1
ATOM 1807 C CA . ALA A 1 236 ? 1.178 -7.140 -25.127 1.00 93.81 236 ALA A CA 1
ATOM 1808 C C . ALA A 1 236 ? 1.770 -8.334 -24.363 1.00 93.81 236 ALA A C 1
ATOM 1810 O O . ALA A 1 236 ? 1.096 -9.339 -24.170 1.00 93.81 236 ALA A O 1
ATOM 1811 N N . GLU A 1 237 ? 3.013 -8.225 -23.892 1.00 93.94 237 GLU A N 1
ATOM 1812 C CA . GLU A 1 237 ? 3.635 -9.294 -23.112 1.00 93.94 237 GLU A CA 1
ATOM 1813 C C . GLU A 1 237 ? 3.070 -9.375 -21.687 1.00 93.94 237 GLU A C 1
ATOM 1815 O O . GLU A 1 237 ? 2.993 -10.470 -21.142 1.00 93.94 237 GLU A O 1
ATOM 1820 N N . LEU A 1 238 ? 2.631 -8.272 -21.078 1.00 93.06 238 LEU A N 1
ATOM 1821 C CA . LEU A 1 238 ? 1.986 -8.293 -19.760 1.00 93.06 238 LEU A CA 1
ATOM 1822 C C . LEU A 1 238 ? 0.626 -8.998 -19.775 1.00 93.06 238 LEU A C 1
ATOM 1824 O O . LEU A 1 238 ? 0.236 -9.576 -18.759 1.00 93.06 238 LEU A O 1
ATOM 1828 N N . ASP A 1 239 ? -0.088 -8.970 -20.901 1.00 90.44 239 ASP A N 1
ATOM 1829 C CA . ASP A 1 239 ? -1.383 -9.632 -21.016 1.00 90.44 239 ASP A CA 1
ATOM 1830 C C . ASP A 1 239 ? -1.239 -11.156 -20.861 1.00 90.44 239 ASP A C 1
ATOM 1832 O O . ASP A 1 239 ? -0.530 -11.834 -21.608 1.00 90.44 239 ASP A O 1
ATOM 1836 N N . GLY A 1 240 ? -1.860 -11.704 -19.818 1.00 87.50 240 GLY A N 1
ATOM 1837 C CA . GLY A 1 240 ? -1.732 -13.112 -19.444 1.00 87.50 240 GLY A CA 1
ATOM 1838 C C . GLY A 1 240 ? -0.390 -13.513 -18.812 1.00 87.50 240 GLY A C 1
ATOM 1839 O O . GLY A 1 240 ? -0.158 -14.708 -18.622 1.00 87.50 240 GLY A O 1
ATOM 1840 N N . ALA A 1 241 ? 0.496 -12.571 -18.467 1.00 92.81 241 ALA A N 1
ATOM 1841 C CA . ALA A 1 241 ? 1.687 -12.885 -17.680 1.00 92.81 241 ALA A CA 1
ATOM 1842 C C . ALA A 1 241 ? 1.294 -13.305 -16.252 1.00 92.81 241 ALA A C 1
ATOM 1844 O O . ALA A 1 241 ? 0.470 -12.662 -15.602 1.00 92.81 241 ALA A O 1
ATOM 1845 N N . GLY A 1 242 ? 1.899 -14.382 -15.745 1.00 91.69 242 GLY A N 1
ATOM 1846 C CA . GLY A 1 242 ? 1.719 -14.813 -14.355 1.00 91.69 242 GLY A CA 1
ATOM 1847 C C . GLY A 1 242 ? 2.529 -13.971 -13.369 1.00 91.69 242 GLY A C 1
ATOM 1848 O O . GLY A 1 242 ? 2.141 -13.822 -12.213 1.00 91.69 242 GLY A O 1
ATOM 1849 N N . LEU A 1 243 ? 3.647 -13.409 -13.834 1.00 93.31 243 LEU A N 1
ATOM 1850 C CA . LEU A 1 243 ? 4.486 -12.485 -13.084 1.00 93.31 243 LEU A CA 1
ATOM 1851 C C . LEU A 1 243 ? 5.157 -11.511 -14.047 1.00 93.31 243 LEU A C 1
ATOM 1853 O O . LEU A 1 243 ? 5.646 -11.908 -15.105 1.00 93.31 243 LEU A O 1
ATOM 1857 N N . ALA A 1 244 ? 5.234 -10.248 -13.646 1.00 95.00 244 ALA A N 1
ATOM 1858 C CA . ALA A 1 244 ? 6.001 -9.246 -14.358 1.00 95.00 244 ALA A CA 1
ATOM 1859 C C . ALA A 1 244 ? 6.912 -8.475 -13.405 1.00 95.00 244 ALA A C 1
ATOM 1861 O O . ALA A 1 244 ? 6.478 -8.047 -12.336 1.00 95.00 244 ALA A O 1
ATOM 1862 N N . HIS A 1 245 ? 8.159 -8.271 -13.819 1.00 95.06 245 HIS A N 1
ATOM 1863 C CA . HIS A 1 245 ? 9.104 -7.371 -13.165 1.00 95.06 245 HIS A CA 1
ATOM 1864 C C . HIS A 1 245 ? 9.418 -6.223 -14.112 1.00 95.06 245 HIS A C 1
ATOM 1866 O O . HIS A 1 245 ? 9.857 -6.461 -15.235 1.00 95.06 245 HIS A O 1
ATOM 1872 N N . ILE A 1 246 ? 9.207 -4.983 -13.676 1.00 94.00 246 ILE A N 1
ATOM 1873 C CA . ILE A 1 246 ? 9.479 -3.796 -14.489 1.00 94.00 246 ILE A CA 1
ATOM 1874 C C . ILE A 1 246 ? 10.458 -2.908 -13.733 1.00 94.00 246 ILE A C 1
ATOM 1876 O O . ILE A 1 246 ? 10.086 -2.224 -12.782 1.00 94.00 246 ILE A O 1
ATOM 1880 N N . ALA A 1 247 ? 11.706 -2.903 -14.190 1.00 93.12 247 ALA A N 1
ATOM 1881 C CA . ALA A 1 247 ? 12.737 -1.990 -13.730 1.00 93.12 247 ALA A CA 1
ATOM 1882 C C . ALA A 1 247 ? 12.712 -0.753 -14.632 1.00 93.12 247 ALA A C 1
ATOM 1884 O O . ALA A 1 247 ? 13.158 -0.815 -15.776 1.00 93.12 247 ALA A O 1
ATOM 1885 N N . ALA A 1 248 ? 12.160 0.366 -14.171 1.00 90.06 248 ALA A N 1
ATOM 1886 C CA . ALA A 1 248 ? 12.084 1.595 -14.960 1.00 90.06 248 ALA A CA 1
ATOM 1887 C C . ALA A 1 248 ? 12.010 2.831 -14.059 1.00 90.06 248 ALA A C 1
ATOM 1889 O O . ALA A 1 248 ? 11.610 2.748 -12.898 1.00 90.06 248 ALA A O 1
ATOM 1890 N N . HIS A 1 249 ? 12.348 3.996 -14.612 1.00 83.88 249 HIS A N 1
ATOM 1891 C CA . HIS A 1 249 ? 12.072 5.265 -13.947 1.00 83.88 249 HIS A CA 1
ATOM 1892 C C . HIS A 1 249 ? 10.574 5.552 -13.959 1.00 83.88 249 HIS A C 1
ATOM 1894 O O . HIS A 1 249 ? 9.951 5.647 -15.015 1.00 83.88 249 HIS A O 1
ATOM 1900 N N . GLY A 1 250 ? 10.000 5.723 -12.772 1.00 70.88 250 GLY A N 1
ATOM 1901 C CA . GLY A 1 250 ? 8.648 6.241 -12.621 1.00 70.88 250 GLY A CA 1
ATOM 1902 C C . GLY A 1 250 ? 8.667 7.765 -12.612 1.00 70.88 250 GLY A C 1
ATOM 1903 O O . GLY A 1 250 ? 9.261 8.378 -11.728 1.00 70.88 250 GLY A O 1
ATOM 1904 N N . THR A 1 251 ? 7.975 8.408 -13.548 1.00 61.12 251 THR A N 1
ATOM 1905 C CA . THR A 1 251 ? 7.641 9.828 -13.403 1.00 61.12 251 THR A CA 1
ATOM 1906 C C . THR A 1 251 ? 6.407 9.949 -12.516 1.00 61.12 251 THR A C 1
ATOM 1908 O O . THR A 1 251 ? 5.282 9.785 -12.993 1.00 61.12 251 THR A O 1
ATOM 1911 N N . PHE A 1 252 ? 6.610 10.218 -11.224 1.00 47.56 252 PHE A N 1
ATOM 1912 C CA . PHE A 1 252 ? 5.508 10.479 -10.298 1.00 47.56 252 PHE A CA 1
ATOM 1913 C C . PHE A 1 252 ? 4.789 11.772 -10.682 1.00 47.56 252 PHE A C 1
ATOM 1915 O O . PHE A 1 252 ? 5.396 12.835 -10.826 1.00 47.56 252 PHE A O 1
ATOM 1922 N N . ARG A 1 253 ? 3.475 11.663 -10.862 1.00 47.47 253 ARG A N 1
ATOM 1923 C CA . ARG A 1 253 ? 2.591 12.765 -11.229 1.00 47.47 253 ARG A CA 1
ATOM 1924 C C . ARG A 1 253 ? 1.904 13.294 -9.981 1.00 47.47 253 ARG A C 1
ATOM 1926 O O . ARG A 1 253 ? 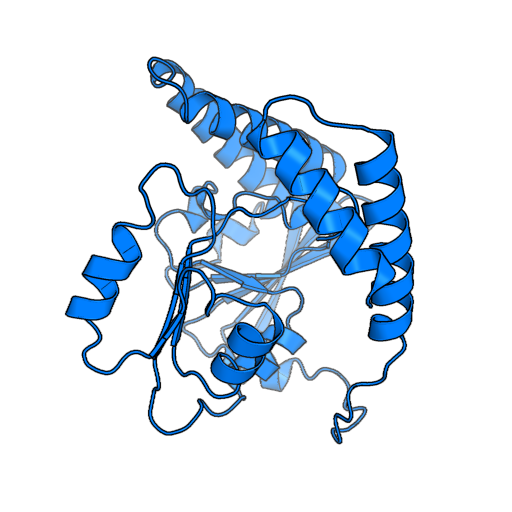1.464 12.524 -9.142 1.00 47.47 253 ARG A O 1
ATOM 1933 N N . THR A 1 254 ? 1.759 14.606 -9.874 1.00 39.16 254 THR A N 1
ATOM 1934 C CA . THR A 1 254 ? 0.910 15.235 -8.852 1.00 39.16 254 THR A CA 1
ATOM 1935 C C . THR A 1 254 ? -0.580 15.203 -9.217 1.00 39.16 254 THR A C 1
ATOM 1937 O O . THR A 1 254 ? -1.409 15.475 -8.357 1.00 39.16 254 THR A O 1
ATOM 1940 N N . ASP A 1 255 ? -0.934 14.864 -10.467 1.00 39.62 255 ASP A N 1
ATOM 1941 C CA . ASP A 1 255 ? -2.304 14.854 -11.012 1.00 39.62 255 ASP A CA 1
ATOM 1942 C C . ASP A 1 255 ? -2.877 13.438 -11.282 1.00 39.62 255 ASP A C 1
ATOM 1944 O O . ASP A 1 255 ? -3.780 13.242 -12.103 1.00 39.62 255 ASP A O 1
ATOM 1948 N N . GLY A 1 256 ? -2.376 12.420 -10.585 1.00 28.09 256 GLY A N 1
ATOM 1949 C CA . GLY A 1 256 ? -2.961 11.078 -10.546 1.00 28.09 256 GLY A CA 1
ATOM 1950 C C . GLY A 1 256 ? -2.547 10.344 -9.269 1.00 28.09 256 GLY A C 1
ATOM 1951 O O . GLY A 1 256 ? -1.495 10.690 -8.733 1.00 28.09 256 GLY A O 1
ATOM 1952 N N . PRO A 1 257 ? -3.373 9.408 -8.762 1.00 38.66 257 PRO A N 1
ATOM 1953 C CA . PRO A 1 257 ? -2.956 8.523 -7.677 1.00 38.66 257 PRO A CA 1
ATOM 1954 C C . PRO A 1 257 ? -1.707 7.723 -8.065 1.00 38.66 257 PRO A C 1
ATOM 1956 O O . PRO A 1 257 ? -1.540 7.446 -9.279 1.00 38.66 257 PRO A O 1
#

Organism: NCBI:txid304899

Foldseek 3Di:
DVVLVVLVVVQVVCVVVVRHDVVSVVVNVVVVVVVVVVVVPPPDPDPDDPDDDDLQLLQVLCEAFEWEWEWDADPQWTWTWIHYPRDTDIDTAAGNVVLLVLQVVLVVLVVQVVDPPSVVCVVVSLVSLQVNCRRHQNPVLVVRPQHEYEYAYAPSCPSRPQCSRPSNVPYHYHYDVDSVRVSCVSPDDQFPPQAEEEEDEPDDPVSPVVSVVVCVVPPRHHYAYDPRNDPVNVVVSPVRHNYYHHDYDDPDDPPHD

Radius of gyration: 21.53 Å; chains: 1; bounding box: 49×45×52 Å

Secondary structure (DSSP, 8-state):
-HHHHHHHHHHHHHHHTT---HHHHHHHHHHHHHHHHHHHTS--------PPP-HHHHHHHHTTT-EEEEEEEETTEEEEEEEETTEEEEEEEEEHHHHHHHHHHHHHHHHHHTSTT-GGGHHHHHHHHHHHHHHHTGGGGGGS-SS-EEEE--GGGTTS-GGGSTTTTTS-EEE-S-HHHHHHHHHSPPPTT--EEEEE-TT-TTTTHHHHHHHHHSTT-EEE-GGG--HHHHHHHHTT-SEEEEE------TT--